Protein AF-A0A7C3U7T2-F1 (afdb_monomer_lite)

pLDDT: mean 70.21, std 15.95, range [33.72, 94.75]

Foldseek 3Di:
DPPPPVVVVVVVVVVVVVVVVVVPPDDDDDDDDDDDDDDDDDDDDDDDDDDDDDDDDDDDDDDDDDDDDDDDDDDDDDDDDDDDDDDDDDDDDDDDDDDDDDDDDDDDDDPPPDDPDDDDDDDDPWDLLFAPDDDVLQLKWWDQDPVRATEIEHPPDPCSVVDDADVVVVIGTGNDPVSCVVNVYDYDPD

Sequence (190 aa):
MPRRYAIQSLATVVLTCLLLISTGCGAVAPATLPARPSAAPVAADTPIQPLLPTPYPTYTPYPTYTPLPTYTALPTYTPLPTYTHLPASTPPSPTLTRLPATPTQAASMPTVLTSPTKTTSAAVTGCPEGCLSPTPGCLIKGNISSSGEKIYHVPGQRYYQSTEIDPARGERWFCTEDEAVANGWRKSKQ

Radius of gyration: 40.37 Å; chains: 1; bounding box: 140×39×53 Å

Structure (mmCIF, N/CA/C/O backbone):
data_AF-A0A7C3U7T2-F1
#
_entry.id   AF-A0A7C3U7T2-F1
#
loop_
_atom_site.group_PDB
_atom_site.id
_atom_site.type_symbol
_atom_site.label_atom_id
_atom_site.label_alt_id
_atom_site.label_comp_id
_atom_site.label_asym_id
_atom_site.label_entity_id
_atom_site.label_seq_id
_atom_site.pdbx_PDB_ins_code
_atom_site.Cartn_x
_atom_site.Cartn_y
_atom_site.Cartn_z
_atom_site.occupancy
_atom_site.B_iso_or_equiv
_atom_site.auth_seq_id
_atom_site.auth_comp_id
_atom_site.auth_asym_id
_atom_site.auth_atom_id
_atom_site.pdbx_PDB_model_num
ATOM 1 N N . MET A 1 1 ? -0.558 -16.621 -20.888 1.00 52.72 1 MET A N 1
ATOM 2 C CA . MET A 1 1 ? 0.800 -16.894 -21.408 1.00 52.72 1 MET A CA 1
ATOM 3 C C . MET A 1 1 ? 1.642 -15.617 -21.329 1.00 52.72 1 MET A C 1
ATOM 5 O O . MET A 1 1 ? 1.391 -14.727 -22.126 1.00 52.72 1 MET A O 1
ATOM 9 N N . PRO A 1 2 ? 2.603 -15.492 -20.394 1.00 50.69 2 PRO A N 1
ATOM 10 C CA . PRO A 1 2 ? 3.692 -14.524 -20.558 1.00 50.69 2 PRO A CA 1
ATOM 11 C C . PRO A 1 2 ? 5.023 -15.121 -20.067 1.00 50.69 2 PRO A C 1
ATOM 13 O O . PRO A 1 2 ? 5.468 -14.873 -18.955 1.00 50.69 2 PRO A O 1
ATOM 16 N N . ARG A 1 3 ? 5.657 -15.972 -20.879 1.00 51.62 3 ARG A N 1
ATOM 17 C CA . ARG A 1 3 ? 7.003 -16.514 -20.587 1.00 51.62 3 ARG A CA 1
ATOM 18 C C . ARG A 1 3 ? 8.074 -16.057 -21.577 1.00 51.62 3 ARG A C 1
ATOM 20 O O . ARG A 1 3 ? 9.204 -16.511 -21.491 1.00 51.62 3 ARG A O 1
ATOM 27 N N . ARG A 1 4 ? 7.740 -15.162 -22.516 1.00 53.81 4 ARG A N 1
ATOM 28 C CA . ARG A 1 4 ? 8.653 -14.794 -23.614 1.00 53.81 4 ARG A CA 1
ATOM 29 C C . ARG A 1 4 ? 9.380 -13.454 -23.435 1.00 53.81 4 ARG A C 1
ATOM 31 O O . ARG A 1 4 ? 10.413 -13.274 -24.056 1.00 53.81 4 ARG A O 1
ATOM 38 N N . TYR A 1 5 ? 8.930 -12.570 -22.539 1.00 52.56 5 TYR A N 1
ATOM 39 C CA . TYR A 1 5 ? 9.574 -11.258 -22.334 1.00 52.56 5 TYR A CA 1
ATOM 40 C C . TYR A 1 5 ? 10.728 -11.260 -21.314 1.00 52.56 5 TYR A C 1
ATOM 42 O O . TYR A 1 5 ? 11.691 -10.520 -21.484 1.00 52.56 5 TYR A O 1
ATOM 50 N N . ALA A 1 6 ? 10.693 -12.126 -20.295 1.00 52.34 6 ALA A N 1
ATOM 51 C CA . ALA A 1 6 ? 11.750 -12.185 -19.276 1.00 52.34 6 ALA A CA 1
ATOM 52 C C . ALA A 1 6 ? 13.065 -12.805 -19.794 1.00 52.34 6 ALA A C 1
ATOM 54 O O . ALA A 1 6 ? 14.147 -12.454 -19.332 1.00 52.34 6 ALA A O 1
ATOM 55 N N . ILE A 1 7 ? 12.984 -13.695 -20.789 1.00 53.34 7 ILE A N 1
ATOM 56 C CA . ILE A 1 7 ? 14.157 -14.364 -21.375 1.00 53.34 7 ILE A CA 1
ATOM 57 C C . ILE A 1 7 ? 14.866 -13.437 -22.378 1.00 53.34 7 ILE A C 1
ATOM 59 O O . ILE A 1 7 ? 16.090 -13.451 -22.477 1.00 53.34 7 ILE A O 1
ATOM 63 N N . GLN A 1 8 ? 14.110 -12.569 -23.064 1.00 51.22 8 GLN A N 1
ATOM 64 C CA . GLN A 1 8 ? 14.668 -11.609 -24.018 1.00 51.22 8 GLN A CA 1
ATOM 65 C C . GLN A 1 8 ? 15.515 -10.530 -23.324 1.00 51.22 8 GLN A C 1
ATOM 67 O O . GLN A 1 8 ? 16.468 -10.056 -23.924 1.00 51.22 8 GLN A O 1
ATOM 72 N N . SER A 1 9 ? 15.203 -10.176 -22.068 1.00 57.00 9 SER A N 1
ATOM 73 C CA . SER A 1 9 ? 15.919 -9.134 -21.313 1.00 57.00 9 SER A CA 1
ATOM 74 C C . SER A 1 9 ? 17.219 -9.627 -20.670 1.00 57.00 9 SER A C 1
ATOM 76 O O . SER A 1 9 ? 18.162 -8.856 -20.529 1.00 57.00 9 SER A O 1
ATOM 78 N N . LEU A 1 10 ? 17.300 -10.907 -20.292 1.00 57.53 10 LEU A N 1
ATOM 79 C CA . LEU A 1 10 ? 18.536 -11.500 -19.766 1.00 57.53 10 LEU A CA 1
ATOM 80 C C . LEU A 1 10 ? 19.564 -11.731 -20.881 1.00 57.53 10 LEU A C 1
ATOM 82 O O . LEU A 1 10 ? 20.749 -11.484 -20.677 1.00 57.53 10 LEU A O 1
ATOM 86 N N . ALA A 1 11 ? 19.117 -12.129 -22.078 1.00 58.62 11 ALA A N 1
ATOM 87 C CA . ALA A 1 11 ? 20.003 -12.333 -23.223 1.00 58.62 11 ALA A CA 1
ATOM 88 C C . ALA A 1 11 ? 20.665 -11.026 -23.699 1.00 58.62 11 ALA A C 1
ATOM 90 O O . ALA A 1 11 ? 21.859 -11.024 -23.987 1.00 58.62 11 ALA A O 1
ATOM 91 N N . THR A 1 12 ? 19.938 -9.902 -23.729 1.00 61.25 12 THR A N 1
ATOM 92 C CA . THR A 1 12 ? 20.520 -8.593 -24.076 1.00 61.25 12 THR A CA 1
ATOM 93 C C . THR A 1 12 ? 21.456 -8.061 -23.003 1.00 61.25 12 THR A C 1
ATOM 95 O O . THR A 1 12 ? 22.485 -7.506 -23.365 1.00 61.25 12 THR A O 1
ATOM 98 N N . VAL A 1 13 ? 21.159 -8.255 -21.712 1.00 65.06 13 VAL A N 1
ATOM 99 C CA . VAL A 1 13 ? 22.037 -7.807 -20.613 1.00 65.06 13 VAL A CA 1
ATOM 100 C C . VAL A 1 13 ? 23.341 -8.609 -20.569 1.00 65.06 13 VAL A C 1
ATOM 102 O O . VAL A 1 13 ? 24.405 -8.038 -20.353 1.00 65.06 13 VAL A O 1
ATOM 105 N N . VAL A 1 14 ? 23.296 -9.918 -20.830 1.00 68.06 14 VAL A N 1
ATOM 106 C CA . VAL A 1 14 ? 24.511 -10.746 -20.902 1.00 68.06 14 VAL A CA 1
ATOM 107 C C . VAL A 1 14 ? 25.346 -10.396 -22.139 1.00 68.06 14 VAL A C 1
ATOM 109 O O . VAL A 1 14 ? 26.569 -10.317 -22.039 1.00 68.06 14 VAL A O 1
ATOM 112 N N . LEU A 1 15 ? 24.712 -10.113 -23.284 1.00 64.69 15 LEU A N 1
ATOM 113 C CA . LEU A 1 15 ? 25.419 -9.751 -24.517 1.00 64.69 15 LEU A CA 1
ATOM 114 C C . LEU A 1 15 ? 26.044 -8.345 -24.453 1.00 64.69 15 LEU A C 1
ATOM 116 O O . LEU A 1 15 ? 27.162 -8.157 -24.927 1.00 64.69 15 LEU A O 1
ATOM 120 N N . THR A 1 16 ? 25.379 -7.368 -23.824 1.00 64.38 16 THR A N 1
ATOM 121 C CA . THR A 1 16 ? 25.972 -6.039 -23.585 1.00 64.38 16 THR A CA 1
ATOM 122 C C . THR A 1 16 ? 27.066 -6.083 -22.523 1.00 64.38 16 THR A C 1
ATOM 124 O O . THR A 1 16 ? 28.069 -5.389 -22.669 1.00 64.38 16 THR A O 1
ATOM 127 N N . CYS A 1 17 ? 26.934 -6.934 -21.501 1.00 58.34 17 CYS A N 1
ATOM 128 C CA . CYS A 1 17 ? 27.983 -7.129 -20.505 1.00 58.34 17 CYS A CA 1
ATOM 129 C C . CYS A 1 17 ? 29.236 -7.765 -21.130 1.00 58.34 17 CYS A C 1
ATOM 131 O O . CYS A 1 17 ? 30.325 -7.249 -20.914 1.00 58.34 17 CYS A O 1
ATOM 133 N N . LEU A 1 18 ? 29.090 -8.790 -21.984 1.00 61.62 18 LEU A N 1
ATOM 134 C CA . LEU A 1 18 ? 30.201 -9.429 -22.710 1.00 61.62 18 LEU A CA 1
ATOM 135 C C . LEU A 1 18 ? 30.911 -8.486 -23.696 1.00 61.62 18 LEU A C 1
ATOM 137 O O . LEU A 1 18 ? 32.136 -8.519 -23.783 1.00 61.62 18 LEU A O 1
ATOM 141 N N . LEU A 1 19 ? 30.177 -7.607 -24.388 1.00 61.47 19 LEU A N 1
ATOM 142 C CA . LEU A 1 19 ? 30.772 -6.613 -25.293 1.00 61.47 19 LEU A CA 1
ATOM 143 C C . LEU A 1 19 ? 31.570 -5.522 -24.556 1.00 61.47 19 LEU A C 1
ATOM 145 O O . LEU A 1 19 ? 32.499 -4.965 -25.132 1.00 61.47 19 LEU A O 1
ATOM 149 N N . LEU A 1 20 ? 31.264 -5.240 -23.284 1.00 59.06 20 LEU A N 1
ATOM 150 C CA . LEU A 1 20 ? 32.007 -4.268 -22.469 1.00 59.06 20 LEU A CA 1
ATOM 151 C C . LEU A 1 20 ? 33.326 -4.828 -21.908 1.00 59.06 20 LEU A C 1
ATOM 153 O O . LEU A 1 20 ? 34.249 -4.057 -21.655 1.00 59.06 20 LEU A O 1
ATOM 157 N N . ILE A 1 21 ? 33.456 -6.152 -21.757 1.00 58.78 21 ILE A N 1
ATOM 158 C CA . ILE A 1 21 ? 34.689 -6.791 -21.248 1.00 58.78 21 ILE A CA 1
ATOM 159 C C . ILE A 1 21 ? 35.775 -6.882 -22.334 1.00 58.78 21 ILE A C 1
ATOM 161 O O . ILE A 1 21 ? 36.960 -6.967 -22.018 1.00 58.78 21 ILE A O 1
ATOM 165 N N . SER A 1 22 ? 35.402 -6.846 -23.618 1.00 58.06 22 SER A N 1
ATOM 166 C CA . SER A 1 22 ? 36.348 -6.999 -24.735 1.00 58.06 22 SER A CA 1
ATOM 167 C C . SER A 1 22 ? 37.087 -5.714 -25.130 1.00 58.06 22 SER A C 1
ATOM 169 O O . SER A 1 22 ? 38.122 -5.795 -25.785 1.00 58.06 22 SER A O 1
ATOM 171 N N . THR A 1 23 ? 36.622 -4.532 -24.716 1.00 63.53 23 THR A N 1
ATOM 172 C CA . THR A 1 23 ? 37.203 -3.238 -25.141 1.00 63.53 23 THR A CA 1
ATOM 173 C C . THR A 1 23 ? 38.302 -2.715 -24.200 1.00 63.53 23 THR A C 1
ATOM 175 O O . THR A 1 23 ? 38.817 -1.618 -24.391 1.00 63.53 23 THR A O 1
ATOM 178 N N . GLY A 1 24 ? 38.679 -3.486 -23.173 1.00 57.78 24 GLY A N 1
ATOM 179 C CA . GLY A 1 24 ? 39.574 -3.048 -22.093 1.00 57.78 24 GLY A CA 1
ATOM 180 C C . GLY A 1 24 ? 41.019 -3.556 -22.146 1.00 57.78 24 GLY A C 1
ATOM 181 O O . GLY A 1 24 ? 41.727 -3.419 -21.153 1.00 57.78 24 GLY A O 1
ATOM 182 N N . CYS A 1 25 ? 41.484 -4.154 -23.248 1.00 57.25 25 CYS A N 1
ATOM 183 C CA . CYS A 1 25 ? 42.888 -4.561 -23.376 1.00 57.25 25 CYS A CA 1
ATOM 184 C C . CYS A 1 25 ? 43.702 -3.420 -24.008 1.00 57.25 25 CYS A C 1
ATOM 186 O O . CYS A 1 25 ? 43.965 -3.398 -25.209 1.00 57.25 25 CYS A O 1
ATOM 188 N N . GLY A 1 26 ? 44.040 -2.420 -23.191 1.00 54.88 26 GLY A N 1
ATOM 189 C CA . GLY A 1 26 ? 44.987 -1.375 -23.562 1.00 54.88 26 GLY A CA 1
ATOM 190 C C . GLY A 1 26 ? 46.363 -1.987 -23.809 1.00 54.88 26 GLY A C 1
ATOM 191 O O . GLY A 1 26 ? 46.944 -2.606 -22.919 1.00 54.88 26 GLY A O 1
ATOM 192 N N . ALA A 1 27 ? 46.859 -1.830 -25.035 1.00 57.09 27 ALA A N 1
ATOM 193 C CA . ALA A 1 27 ? 48.184 -2.249 -25.455 1.00 57.09 27 ALA A CA 1
ATOM 194 C C . ALA A 1 27 ? 49.260 -1.658 -24.530 1.00 57.09 27 ALA A C 1
ATOM 196 O O . ALA A 1 27 ? 49.412 -0.441 -24.418 1.00 57.09 27 ALA A O 1
ATOM 197 N N . VAL A 1 28 ? 50.016 -2.535 -23.873 1.00 60.31 28 VAL A N 1
ATOM 198 C CA . VAL A 1 28 ? 51.222 -2.164 -23.135 1.00 60.31 28 VAL A CA 1
ATOM 199 C C . VAL A 1 28 ? 52.305 -1.758 -24.138 1.00 60.31 28 VAL A C 1
ATOM 201 O O . VAL A 1 28 ? 52.731 -2.551 -24.975 1.00 60.31 28 VAL A O 1
ATOM 204 N N . ALA A 1 29 ? 52.714 -0.491 -24.091 1.00 57.84 29 ALA A N 1
ATOM 205 C CA . ALA A 1 29 ? 53.823 0.029 -24.884 1.00 57.84 29 ALA A CA 1
ATOM 206 C C . ALA A 1 29 ? 55.147 -0.664 -24.490 1.00 57.84 29 ALA A C 1
ATOM 208 O O . ALA A 1 29 ? 55.338 -0.979 -23.311 1.00 57.84 29 ALA A O 1
ATOM 209 N N . PRO A 1 30 ? 56.086 -0.889 -25.427 1.00 59.75 30 PRO A N 1
ATOM 210 C CA . PRO A 1 30 ? 57.394 -1.430 -25.089 1.00 59.75 30 PRO A CA 1
ATOM 211 C C . PRO A 1 30 ? 58.202 -0.391 -24.303 1.00 59.75 30 PRO A C 1
ATOM 213 O O . PRO A 1 30 ? 58.392 0.744 -24.740 1.00 59.75 30 PRO A O 1
ATOM 216 N N . ALA A 1 31 ? 58.673 -0.791 -23.125 1.00 52.56 31 ALA A N 1
ATOM 217 C CA . ALA A 1 31 ? 59.527 0.017 -22.273 1.00 52.56 31 ALA A CA 1
ATOM 218 C C . ALA A 1 31 ? 60.897 0.247 -22.936 1.00 52.56 31 ALA A C 1
ATOM 220 O O . ALA A 1 31 ? 61.682 -0.682 -23.127 1.00 52.56 31 ALA A O 1
ATOM 221 N N . THR A 1 32 ? 61.190 1.504 -23.263 1.00 54.53 32 THR A N 1
ATOM 222 C CA . THR A 1 32 ? 62.531 1.980 -23.614 1.00 54.53 32 THR A CA 1
ATOM 223 C C . THR A 1 32 ? 63.441 1.873 -22.387 1.00 54.53 32 THR A C 1
ATOM 225 O O . THR A 1 32 ? 63.181 2.493 -21.357 1.00 54.53 32 THR A O 1
ATOM 228 N N . LEU A 1 33 ? 64.513 1.086 -22.497 1.00 56.56 33 LEU A N 1
ATOM 229 C CA . LEU A 1 33 ? 65.567 0.956 -21.485 1.00 56.56 33 LEU A CA 1
ATOM 230 C C . LEU A 1 33 ? 66.304 2.296 -21.282 1.00 56.56 33 LEU A C 1
ATOM 232 O O . LEU A 1 33 ? 66.817 2.843 -22.262 1.00 56.56 33 LEU A O 1
ATOM 236 N N . PRO A 1 34 ? 66.434 2.820 -20.048 1.00 59.47 34 PRO A N 1
ATOM 237 C CA . PRO A 1 34 ? 67.347 3.920 -19.774 1.00 59.47 34 PRO A CA 1
ATOM 238 C C . PRO A 1 34 ? 68.804 3.436 -19.756 1.00 59.47 34 PRO A C 1
ATOM 240 O O . PRO A 1 34 ? 69.132 2.353 -19.268 1.00 59.47 34 PRO A O 1
ATOM 243 N N . ALA A 1 35 ? 69.677 4.273 -20.316 1.00 56.41 35 ALA A N 1
ATOM 244 C CA . ALA A 1 35 ? 71.110 4.059 -20.431 1.00 56.41 35 ALA A CA 1
ATOM 245 C C . ALA A 1 35 ? 71.800 3.855 -19.069 1.00 56.41 35 ALA A C 1
ATOM 247 O O . ALA A 1 35 ? 71.473 4.488 -18.068 1.00 56.41 35 ALA A O 1
ATOM 248 N N . ARG A 1 36 ? 72.802 2.973 -19.085 1.00 57.12 36 ARG A N 1
ATOM 249 C CA . ARG A 1 36 ? 73.676 2.568 -17.977 1.00 57.12 36 ARG A CA 1
ATOM 250 C C . ARG A 1 36 ? 74.512 3.750 -17.451 1.00 57.12 36 ARG A C 1
ATOM 252 O O . ARG A 1 36 ? 75.376 4.217 -18.194 1.00 57.12 36 ARG A O 1
ATOM 259 N N . PRO A 1 37 ? 74.360 4.192 -16.188 1.00 55.66 37 PRO A N 1
ATOM 260 C CA . PRO A 1 37 ? 75.360 5.045 -15.568 1.00 55.66 37 PRO A CA 1
ATOM 261 C C . PRO A 1 37 ? 76.570 4.212 -15.125 1.00 55.66 37 PRO A C 1
ATOM 263 O O . PRO A 1 37 ? 76.457 3.116 -14.571 1.00 55.66 37 PRO A O 1
ATOM 266 N N . SER A 1 38 ? 77.740 4.752 -15.447 1.00 56.72 38 SER A N 1
ATOM 267 C CA . SER A 1 38 ? 79.062 4.223 -15.141 1.00 56.72 38 SER A CA 1
ATOM 268 C C . SER A 1 38 ? 79.411 4.415 -13.662 1.00 56.72 38 SER A C 1
ATOM 270 O O . SER A 1 38 ? 79.237 5.506 -13.134 1.00 56.72 38 SER A O 1
ATOM 272 N N . ALA A 1 39 ? 79.931 3.340 -13.063 1.00 57.69 39 ALA A N 1
ATOM 273 C CA . ALA A 1 39 ? 80.864 3.259 -11.934 1.00 57.69 39 ALA A CA 1
ATOM 274 C C . ALA A 1 39 ? 80.718 4.245 -10.753 1.00 57.69 39 ALA A C 1
ATOM 276 O O . ALA A 1 39 ? 81.065 5.418 -10.852 1.00 57.69 39 ALA A O 1
ATOM 277 N N . ALA A 1 40 ? 80.408 3.699 -9.572 1.00 53.53 40 ALA A N 1
ATOM 278 C CA . ALA A 1 40 ? 80.818 4.273 -8.290 1.00 53.53 40 ALA A CA 1
ATOM 279 C C . ALA A 1 40 ? 81.196 3.151 -7.293 1.00 53.53 40 ALA A C 1
ATOM 281 O O . ALA A 1 40 ? 80.708 2.027 -7.444 1.00 53.53 40 ALA A O 1
ATOM 282 N N . PRO A 1 41 ? 82.124 3.413 -6.352 1.00 57.75 41 PRO A N 1
ATOM 283 C CA . PRO A 1 41 ? 83.010 2.398 -5.791 1.00 57.75 41 PRO A CA 1
ATOM 284 C C . PRO A 1 41 ? 82.477 1.654 -4.560 1.00 57.75 41 PRO A C 1
ATOM 286 O O . PRO A 1 41 ? 81.534 2.049 -3.881 1.00 57.75 41 PRO A O 1
ATOM 289 N N . VAL A 1 42 ? 83.176 0.549 -4.328 1.00 56.06 42 VAL A N 1
ATOM 290 C CA . VAL A 1 42 ? 83.088 -0.459 -3.274 1.00 56.06 42 VAL A CA 1
ATOM 291 C C . VAL A 1 42 ? 83.087 0.060 -1.829 1.00 56.06 42 VAL A C 1
ATOM 293 O O . VAL A 1 42 ? 83.909 0.885 -1.449 1.00 56.06 42 VAL A O 1
ATOM 296 N N . ALA A 1 43 ? 82.217 -0.594 -1.052 1.00 52.53 43 ALA A N 1
ATOM 297 C CA . ALA A 1 43 ? 82.389 -1.104 0.311 1.00 52.53 43 ALA A CA 1
ATOM 298 C C . ALA A 1 43 ? 82.837 -0.150 1.433 1.00 52.53 43 ALA A C 1
ATOM 300 O O . ALA A 1 43 ? 84.001 0.223 1.534 1.00 52.53 43 ALA A O 1
ATOM 301 N N . ALA A 1 44 ? 81.938 0.037 2.402 1.00 47.50 44 ALA A N 1
ATOM 302 C CA . ALA A 1 44 ? 82.307 0.078 3.813 1.00 47.50 44 ALA A CA 1
ATOM 303 C C . ALA A 1 44 ? 81.155 -0.468 4.677 1.00 47.50 44 ALA A C 1
ATOM 305 O O . ALA A 1 44 ? 80.049 0.068 4.674 1.00 47.50 44 ALA A O 1
ATOM 306 N N . ASP A 1 45 ? 81.443 -1.591 5.335 1.00 57.97 45 ASP A N 1
ATOM 307 C CA . ASP A 1 45 ? 81.034 -1.980 6.689 1.00 57.97 45 ASP A CA 1
ATOM 308 C C . ASP A 1 45 ? 79.729 -1.365 7.232 1.00 57.97 45 ASP A C 1
ATOM 310 O O . ASP A 1 45 ? 79.706 -0.262 7.777 1.00 57.97 45 ASP A O 1
ATOM 314 N N . THR A 1 46 ? 78.618 -2.097 7.108 1.00 57.75 46 THR A N 1
ATOM 315 C CA . THR A 1 46 ? 77.394 -1.790 7.864 1.00 57.75 46 THR A CA 1
ATOM 316 C C . THR A 1 46 ? 77.254 -2.804 9.001 1.00 57.75 46 THR A C 1
ATOM 318 O O . THR A 1 46 ? 77.251 -4.007 8.728 1.00 57.75 46 THR A O 1
ATOM 321 N N . PRO A 1 47 ? 77.142 -2.366 10.267 1.00 60.38 47 PRO A N 1
ATOM 322 C CA . PRO A 1 47 ? 77.087 -3.272 11.407 1.00 60.38 47 PRO A CA 1
ATOM 323 C C . PRO A 1 47 ? 75.803 -4.111 11.394 1.00 60.38 47 PRO A C 1
ATOM 325 O O . PRO A 1 47 ? 74.704 -3.596 11.176 1.00 60.38 47 PRO A O 1
ATOM 328 N N . ILE A 1 48 ? 75.957 -5.412 11.659 1.00 66.38 48 ILE A N 1
ATOM 329 C CA . ILE A 1 48 ? 74.865 -6.374 11.856 1.00 66.38 48 ILE A CA 1
ATOM 330 C C . ILE A 1 48 ? 73.955 -5.855 12.980 1.00 66.38 48 ILE A C 1
ATOM 332 O O . ILE A 1 48 ? 74.372 -5.775 14.136 1.00 66.38 48 ILE A O 1
ATOM 336 N N . GLN A 1 49 ? 72.713 -5.492 12.652 1.00 63.44 49 GLN A N 1
ATOM 337 C CA . GLN A 1 49 ? 71.721 -5.098 13.654 1.00 63.44 49 GLN A CA 1
ATOM 338 C C . GLN A 1 49 ? 71.124 -6.339 14.344 1.00 63.44 49 GLN A C 1
ATOM 340 O O . GLN A 1 49 ? 70.890 -7.351 13.678 1.00 63.44 49 GLN A O 1
ATOM 345 N N . PRO A 1 50 ? 70.851 -6.289 15.661 1.00 64.88 50 PRO A N 1
ATOM 346 C CA . PRO A 1 50 ? 70.226 -7.396 16.372 1.00 64.88 50 PRO A CA 1
ATOM 347 C C . PRO A 1 50 ? 68.763 -7.564 15.937 1.00 64.88 50 PRO A C 1
ATOM 349 O O . PRO A 1 50 ? 67.989 -6.608 15.913 1.00 64.88 50 PRO A O 1
ATOM 352 N N . LEU A 1 51 ? 68.392 -8.798 15.594 1.00 64.06 51 LEU A N 1
ATOM 353 C CA . LEU A 1 51 ? 67.039 -9.177 15.185 1.00 64.06 51 LEU A CA 1
ATOM 354 C C . LEU A 1 51 ? 66.063 -8.945 16.352 1.00 64.06 51 LEU A C 1
AT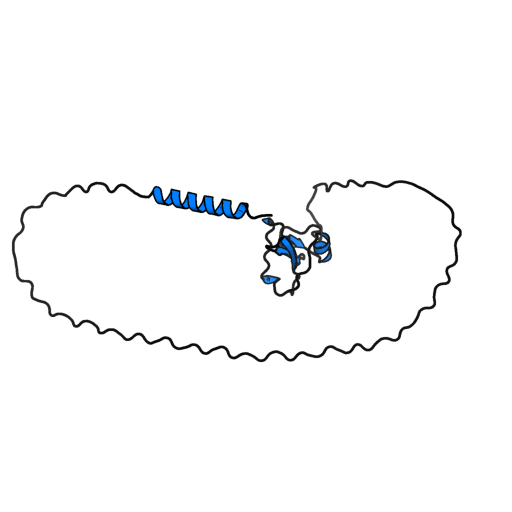OM 356 O O . LEU A 1 51 ? 66.187 -9.581 17.400 1.00 64.06 51 LEU A O 1
ATOM 360 N N . LEU A 1 52 ? 65.100 -8.033 16.186 1.00 69.88 52 LEU A N 1
ATOM 361 C CA . LEU A 1 52 ? 64.032 -7.820 17.167 1.00 69.88 52 LEU A CA 1
ATOM 362 C C . LEU A 1 52 ? 63.140 -9.076 17.273 1.00 69.88 52 LEU A C 1
ATOM 364 O O . LEU A 1 52 ? 62.840 -9.692 16.247 1.00 69.88 52 LEU A O 1
ATOM 368 N N . PRO A 1 53 ? 62.677 -9.452 18.482 1.00 70.38 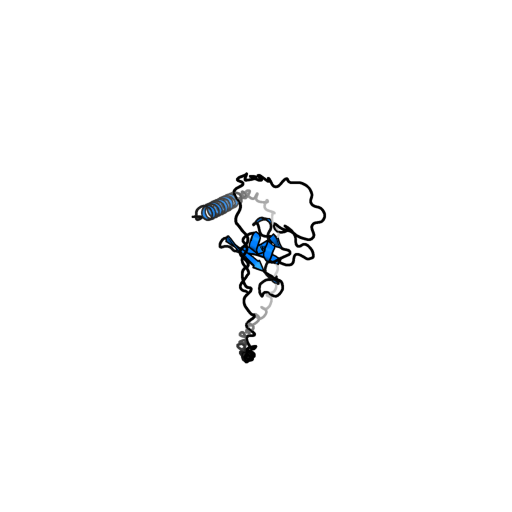53 PRO A N 1
ATOM 369 C CA . PRO A 1 53 ? 61.802 -10.605 18.661 1.00 70.38 53 PRO A CA 1
ATOM 370 C C . PRO A 1 53 ? 60.449 -10.371 17.978 1.00 70.38 53 PRO A C 1
ATOM 372 O O . PRO A 1 53 ? 59.813 -9.330 18.148 1.00 70.38 53 PRO A O 1
ATOM 375 N N . THR A 1 54 ? 60.000 -11.358 17.203 1.00 66.44 54 THR A N 1
ATOM 376 C CA . THR A 1 54 ? 58.696 -11.337 16.532 1.00 66.44 54 THR A CA 1
ATOM 377 C C . THR A 1 54 ? 57.564 -11.351 17.566 1.00 66.44 54 THR A C 1
ATOM 379 O O . THR A 1 54 ? 57.614 -12.177 18.483 1.00 66.44 54 THR A O 1
ATOM 382 N N . PRO A 1 55 ? 56.530 -10.499 17.442 1.00 73.56 55 PRO A N 1
ATOM 383 C CA . PRO A 1 55 ? 55.391 -10.537 18.352 1.00 73.56 55 PRO A CA 1
ATOM 384 C C . PRO A 1 55 ? 54.644 -11.873 18.216 1.00 73.56 55 PRO A C 1
ATOM 386 O O . PRO A 1 55 ? 54.337 -12.317 17.109 1.00 73.56 55 PRO A O 1
ATOM 389 N N . TYR A 1 56 ? 54.364 -12.522 19.348 1.00 70.06 56 TYR A N 1
ATOM 390 C CA . TYR A 1 56 ? 53.590 -13.766 19.403 1.00 70.06 56 TYR A CA 1
ATOM 391 C C . TYR A 1 56 ? 52.140 -13.538 18.938 1.00 70.06 56 TYR A C 1
ATOM 393 O O . TYR A 1 56 ? 51.593 -12.451 19.155 1.00 70.06 56 TYR A O 1
ATOM 401 N N . PRO A 1 57 ? 51.481 -14.544 18.330 1.00 73.81 57 PRO A N 1
ATOM 402 C CA . PRO A 1 57 ? 50.103 -14.400 17.881 1.00 73.81 57 PRO A CA 1
ATOM 403 C C . PRO A 1 57 ? 49.178 -14.145 19.077 1.00 73.81 57 PRO A C 1
ATOM 405 O O . PRO A 1 57 ? 49.110 -14.930 20.022 1.00 73.81 57 PRO A O 1
ATOM 408 N N . THR A 1 58 ? 48.461 -13.023 19.034 1.00 76.38 58 THR A N 1
ATOM 409 C CA . THR A 1 58 ? 47.418 -12.701 20.011 1.00 76.38 58 THR A CA 1
ATOM 410 C C . THR A 1 58 ? 46.212 -13.601 19.763 1.00 76.38 58 THR A C 1
ATOM 412 O O . THR A 1 58 ? 45.621 -13.570 18.683 1.00 76.38 58 THR A O 1
ATOM 415 N N . TYR A 1 59 ? 45.850 -14.410 20.762 1.00 74.69 59 TYR A N 1
ATOM 416 C CA . TYR A 1 59 ? 44.660 -15.255 20.706 1.00 74.69 59 TYR A CA 1
ATOM 417 C C . TYR A 1 59 ? 43.411 -14.394 20.524 1.00 74.69 59 TYR A C 1
ATOM 419 O O . TYR A 1 59 ? 43.099 -13.536 21.348 1.00 74.69 59 TYR A O 1
ATOM 427 N N . THR A 1 60 ? 42.692 -14.636 19.433 1.00 77.81 60 THR A N 1
ATOM 428 C CA . THR A 1 60 ? 41.404 -14.001 19.167 1.00 77.81 60 THR A CA 1
ATOM 429 C C . THR A 1 60 ? 40.340 -14.703 20.016 1.00 77.81 60 THR A C 1
ATOM 431 O O . THR A 1 60 ? 40.222 -15.928 19.928 1.00 77.81 60 THR A O 1
ATOM 434 N N . PRO A 1 61 ? 39.582 -13.988 20.866 1.00 79.62 61 PRO A N 1
ATOM 435 C CA . PRO A 1 61 ? 38.531 -14.614 21.657 1.00 79.62 61 PRO A CA 1
ATOM 436 C C . PRO A 1 61 ? 37.408 -15.127 20.747 1.00 79.62 61 PRO A C 1
ATOM 438 O O . PRO A 1 61 ? 37.017 -14.467 19.783 1.00 79.62 61 PRO A O 1
ATOM 441 N N . TYR A 1 62 ? 36.893 -16.315 21.064 1.00 76.19 62 TYR A N 1
ATOM 442 C CA . TYR A 1 62 ? 35.772 -16.925 20.350 1.00 76.19 62 TYR A CA 1
ATOM 443 C C . TYR A 1 62 ? 34.478 -16.115 20.536 1.00 76.19 62 TYR A C 1
ATOM 445 O O . TYR A 1 62 ? 34.303 -15.470 21.572 1.00 76.19 62 TYR A O 1
ATOM 453 N N . PRO A 1 63 ? 33.553 -16.153 19.559 1.00 76.75 63 PRO A N 1
ATOM 454 C CA . PRO A 1 63 ? 32.299 -15.419 19.651 1.00 76.75 63 PRO A CA 1
ATOM 455 C C . PRO A 1 63 ? 31.438 -15.936 20.810 1.00 76.75 63 PRO A C 1
ATOM 457 O O . PRO A 1 63 ? 31.190 -17.135 20.943 1.00 76.75 63 PRO A O 1
ATOM 460 N N . THR A 1 64 ? 30.948 -15.009 21.632 1.00 80.25 64 THR A N 1
ATOM 461 C CA . THR A 1 64 ? 29.981 -15.294 22.696 1.00 80.25 64 THR A CA 1
ATOM 462 C C . THR A 1 64 ? 28.611 -15.574 22.085 1.00 80.25 64 THR A C 1
ATOM 464 O O . THR A 1 64 ? 28.072 -14.745 21.350 1.00 80.25 64 THR A O 1
ATOM 467 N N . TYR A 1 65 ? 28.031 -16.734 22.402 1.00 77.31 65 TYR A N 1
ATOM 468 C CA . TYR A 1 65 ? 26.696 -17.107 21.938 1.00 77.31 65 TYR A CA 1
ATOM 469 C C . TYR A 1 65 ? 25.639 -16.126 22.447 1.00 77.31 65 TYR A C 1
ATOM 471 O O . TYR A 1 65 ? 25.522 -15.872 23.646 1.00 77.31 65 TYR A O 1
ATOM 479 N N . THR A 1 66 ? 24.844 -15.592 21.523 1.00 81.31 66 THR A N 1
ATOM 480 C CA . THR A 1 66 ? 23.676 -14.775 21.851 1.00 81.31 66 THR A CA 1
ATOM 481 C C . THR A 1 66 ? 22.541 -15.689 22.327 1.00 81.31 66 THR A C 1
ATOM 483 O O . THR A 1 66 ? 22.235 -16.665 21.635 1.00 81.31 66 THR A O 1
ATOM 486 N N . PRO A 1 67 ? 21.912 -15.425 23.488 1.00 79.31 67 PRO A N 1
ATOM 487 C CA . PRO A 1 67 ? 20.808 -16.249 23.972 1.00 79.31 67 PRO A CA 1
ATOM 488 C C . PRO A 1 67 ? 19.595 -16.147 23.038 1.00 79.31 67 PRO A C 1
ATOM 490 O O . PRO A 1 67 ? 19.310 -15.083 22.483 1.00 79.31 67 PRO A O 1
ATOM 493 N N . LEU A 1 68 ? 18.876 -17.262 22.869 1.00 76.31 68 LEU A N 1
ATOM 494 C CA . LEU A 1 68 ? 17.651 -17.300 22.070 1.00 76.31 68 LEU A CA 1
ATOM 495 C C . LEU A 1 68 ? 16.551 -16.423 22.696 1.00 76.31 68 LEU A C 1
ATOM 497 O O . LEU A 1 68 ? 16.477 -16.313 23.922 1.00 76.31 68 LEU A O 1
ATOM 501 N N . PRO A 1 69 ? 15.665 -15.832 21.873 1.00 73.44 69 PRO A N 1
ATOM 502 C CA . PRO A 1 69 ? 14.571 -15.010 22.368 1.00 73.44 69 PRO A CA 1
ATOM 503 C C . PRO A 1 69 ? 13.570 -15.846 23.175 1.00 73.44 69 PRO A C 1
ATOM 505 O O . PRO A 1 69 ? 13.055 -16.862 22.704 1.00 73.44 69 PRO A O 1
ATOM 508 N N . THR A 1 70 ? 13.261 -15.385 24.385 1.00 78.94 70 THR A N 1
ATOM 509 C CA . THR A 1 70 ? 12.182 -15.936 25.211 1.00 78.94 70 THR A CA 1
ATOM 510 C C . THR A 1 70 ? 10.838 -15.536 24.609 1.00 78.94 70 THR A C 1
ATOM 512 O O . THR A 1 70 ? 10.530 -14.349 24.500 1.00 78.94 70 THR A O 1
ATOM 515 N N . TYR A 1 71 ? 10.028 -16.520 24.216 1.00 76.06 71 TYR A N 1
ATOM 516 C CA . TYR A 1 71 ? 8.699 -16.270 23.661 1.00 76.06 71 TYR A CA 1
ATOM 517 C C . TYR A 1 71 ? 7.785 -15.610 24.696 1.00 76.06 71 TYR A C 1
ATOM 519 O O . TYR A 1 71 ? 7.557 -16.140 25.783 1.00 76.06 71 TYR A O 1
ATOM 527 N N . THR A 1 72 ? 7.240 -14.451 24.338 1.00 78.94 72 THR A N 1
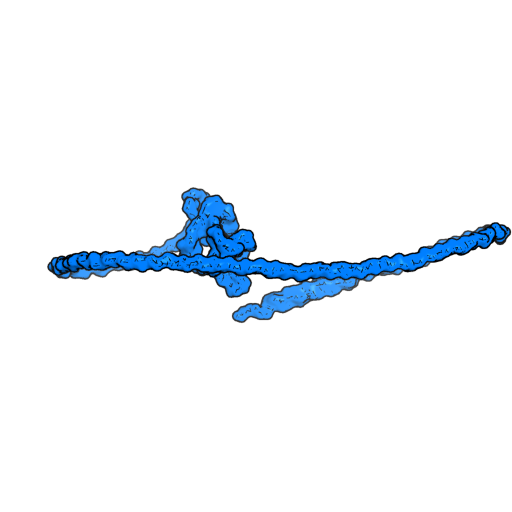ATOM 528 C CA . THR A 1 72 ? 6.201 -13.773 25.113 1.00 78.94 72 THR A CA 1
ATOM 529 C C . THR A 1 72 ? 4.875 -14.519 24.954 1.00 78.94 72 THR A C 1
ATOM 531 O O . THR A 1 72 ? 4.499 -14.889 23.841 1.00 78.94 72 THR A O 1
ATOM 534 N N . ALA A 1 73 ? 4.173 -14.753 26.065 1.00 74.81 73 ALA A N 1
ATOM 535 C CA . ALA A 1 73 ? 2.881 -15.435 26.071 1.00 74.81 73 ALA A CA 1
ATOM 536 C C . ALA A 1 73 ? 1.839 -14.681 25.222 1.00 74.81 73 ALA A C 1
ATOM 538 O O . ALA A 1 73 ? 1.775 -13.451 25.242 1.00 74.81 73 ALA A O 1
ATOM 539 N N . LEU A 1 74 ? 1.035 -15.433 24.465 1.00 75.19 74 LEU A N 1
ATOM 540 C CA . LEU A 1 74 ? 0.000 -14.890 23.583 1.00 75.19 74 LEU A CA 1
ATOM 541 C C . LEU A 1 74 ? -1.147 -14.245 24.385 1.00 75.19 74 LEU A C 1
ATOM 543 O O . LEU A 1 74 ? -1.459 -14.710 25.484 1.00 75.19 74 LEU A O 1
ATOM 547 N N . PRO A 1 75 ? -1.804 -13.203 23.840 1.00 73.31 75 PRO A N 1
ATOM 548 C CA . PRO A 1 75 ? -2.915 -12.538 24.509 1.00 73.31 75 PRO A CA 1
ATOM 549 C C . PRO A 1 75 ? -4.137 -13.457 24.625 1.00 73.31 75 PRO A C 1
ATOM 551 O O . PRO A 1 75 ? -4.553 -14.100 23.659 1.00 73.31 75 PRO A O 1
ATOM 554 N N . THR A 1 76 ? -4.740 -13.482 25.812 1.00 77.19 76 THR A N 1
ATOM 555 C CA . THR A 1 76 ? -6.000 -14.180 26.081 1.00 77.19 76 THR A CA 1
ATOM 556 C C . THR A 1 76 ? -7.145 -13.487 25.344 1.00 77.19 76 THR A C 1
ATOM 558 O O . THR A 1 76 ? -7.407 -12.304 25.565 1.00 77.19 76 THR A O 1
ATOM 561 N N . TYR A 1 77 ? -7.839 -14.222 24.473 1.00 73.12 77 TYR A N 1
ATOM 562 C CA . TYR A 1 77 ? -8.994 -13.708 23.738 1.00 73.12 77 TYR A CA 1
ATOM 563 C C . TYR A 1 77 ? -10.138 -13.342 24.686 1.00 73.12 77 TYR A C 1
ATOM 565 O O . TYR A 1 77 ? -10.581 -14.152 25.500 1.00 73.12 77 TYR A O 1
ATOM 573 N N . THR A 1 78 ? -10.647 -12.121 24.542 1.00 79.88 78 THR A N 1
ATOM 574 C CA . THR A 1 78 ? -11.866 -11.670 25.215 1.00 79.88 78 THR A CA 1
ATOM 575 C C . THR A 1 78 ? -13.085 -12.256 24.488 1.00 79.88 78 THR A C 1
ATOM 577 O O . THR A 1 78 ? -13.162 -12.124 23.263 1.00 79.88 78 THR A O 1
ATOM 580 N N . PRO A 1 79 ? -14.030 -12.918 25.181 1.00 76.19 79 PRO A N 1
ATOM 581 C CA . PRO A 1 79 ? -15.214 -13.476 24.532 1.00 76.19 79 PRO A CA 1
ATOM 582 C C . PRO A 1 79 ? -16.135 -12.366 23.999 1.00 76.19 79 PRO A C 1
ATOM 584 O O . PRO A 1 79 ? -16.293 -11.321 24.630 1.00 76.19 79 PRO A O 1
ATOM 587 N N . LEU A 1 80 ? -16.738 -12.601 22.826 1.00 74.50 80 LEU A N 1
ATOM 588 C CA . LEU A 1 80 ? -17.693 -11.681 22.195 1.00 74.50 80 LEU A CA 1
ATOM 589 C C . LEU A 1 80 ? -18.965 -11.510 23.053 1.00 74.50 80 LEU A C 1
ATOM 591 O O . LEU A 1 80 ? -19.377 -12.464 23.719 1.00 74.50 80 LEU A O 1
ATOM 595 N N . PRO A 1 81 ? -19.636 -10.342 22.998 1.00 71.38 81 PRO A N 1
ATOM 596 C CA . PRO A 1 81 ? -20.904 -10.142 23.686 1.00 71.38 81 PRO A CA 1
ATOM 597 C C . PRO A 1 81 ? -22.015 -10.994 23.058 1.00 71.38 81 PRO A C 1
ATOM 599 O O . PRO A 1 81 ? -22.205 -11.010 21.841 1.00 71.38 81 PRO A O 1
ATOM 602 N N . THR A 1 82 ? -22.783 -11.675 23.908 1.00 75.31 82 THR A N 1
ATOM 603 C CA . THR A 1 82 ? -24.008 -12.380 23.520 1.00 75.31 82 THR A CA 1
ATOM 604 C C . THR A 1 82 ? -25.087 -11.354 23.180 1.00 75.31 82 THR A C 1
ATOM 606 O O . THR A 1 82 ? -25.525 -10.600 24.048 1.00 75.31 82 THR A O 1
ATOM 609 N N . TYR A 1 83 ? -25.522 -11.314 21.920 1.00 63.62 83 TYR A N 1
ATOM 610 C CA . TYR A 1 83 ? -26.615 -10.442 21.494 1.00 63.62 83 TYR A CA 1
ATOM 611 C C . TYR A 1 83 ? -27.957 -10.967 22.013 1.00 63.62 83 TYR A C 1
ATOM 613 O O . TYR A 1 83 ? -28.422 -12.037 21.624 1.00 63.62 83 TYR A O 1
ATOM 621 N N . THR A 1 84 ? -28.600 -10.180 22.870 1.00 73.81 84 THR A N 1
ATOM 622 C CA . THR A 1 84 ? -29.995 -10.379 23.268 1.00 73.81 84 THR A CA 1
ATOM 623 C C . THR A 1 84 ? -30.903 -10.057 22.080 1.00 73.81 84 THR A C 1
ATOM 625 O O . THR A 1 84 ? -30.879 -8.943 21.557 1.00 73.81 84 THR A O 1
ATOM 628 N N . HIS A 1 85 ? -31.695 -11.032 21.634 1.00 66.88 85 HIS A N 1
ATOM 629 C CA . HIS A 1 85 ? -32.619 -10.865 20.512 1.00 66.88 85 HIS A CA 1
ATOM 630 C C . HIS A 1 85 ? -33.749 -9.881 20.858 1.00 66.88 85 HIS A C 1
ATOM 632 O O . HIS A 1 85 ? -34.412 -10.025 21.886 1.00 66.88 85 HIS A O 1
ATOM 638 N N . LEU A 1 86 ? -33.979 -8.893 19.985 1.00 70.94 86 LEU A N 1
ATOM 639 C CA . LEU A 1 86 ? -35.117 -7.975 20.085 1.00 70.94 86 LEU A CA 1
ATOM 640 C C . LEU A 1 86 ? -36.438 -8.700 19.752 1.00 70.94 86 LEU A C 1
ATOM 642 O O . LEU A 1 86 ? -36.449 -9.570 18.876 1.00 70.94 86 LEU A O 1
ATOM 646 N N . PRO A 1 87 ? -37.563 -8.331 20.395 1.00 61.75 87 PRO A N 1
ATOM 647 C CA . PRO A 1 87 ? -38.870 -8.890 20.074 1.00 61.75 87 PRO A CA 1
ATOM 648 C C . PRO A 1 87 ? -39.333 -8.437 18.682 1.00 61.75 87 PRO A C 1
ATOM 650 O O . PRO A 1 87 ? -39.301 -7.253 18.349 1.00 61.75 87 PRO A O 1
ATOM 653 N N . ALA A 1 88 ? -39.784 -9.396 17.874 1.00 60.38 88 ALA A N 1
ATOM 654 C CA . ALA A 1 88 ? -40.334 -9.156 16.548 1.00 60.38 88 ALA A CA 1
ATOM 655 C C . ALA A 1 88 ? -41.737 -8.537 16.655 1.00 60.38 88 ALA A C 1
ATOM 657 O O . ALA A 1 88 ? -42.721 -9.241 16.876 1.00 60.38 88 ALA A O 1
ATOM 658 N N . SER A 1 89 ? -41.844 -7.222 16.476 1.00 55.41 89 SER A N 1
ATOM 659 C CA . SER A 1 89 ? -43.121 -6.575 16.180 1.00 55.41 89 SER A CA 1
ATOM 660 C C . SER A 1 89 ? -43.426 -6.752 14.693 1.00 55.41 89 SER A C 1
ATOM 662 O O . SER A 1 89 ? -42.829 -6.123 13.824 1.00 55.41 89 SER A O 1
ATOM 664 N N . THR A 1 90 ? -44.346 -7.662 14.385 1.00 59.59 90 THR A N 1
ATOM 665 C CA . THR A 1 90 ? -44.883 -7.862 13.035 1.00 59.59 90 THR A CA 1
ATOM 666 C C . THR A 1 90 ? -45.780 -6.666 12.682 1.00 59.59 90 THR A C 1
ATOM 668 O O . THR A 1 90 ? -46.791 -6.470 13.359 1.00 59.59 90 THR A O 1
ATOM 671 N N . PRO A 1 91 ? -45.466 -5.836 11.670 1.00 63.78 91 PRO A N 1
ATOM 672 C CA . PRO A 1 91 ? -46.405 -4.815 11.213 1.00 63.78 91 PRO A CA 1
ATOM 673 C C . PRO A 1 91 ? -47.578 -5.471 10.454 1.00 63.78 91 PRO A C 1
ATOM 675 O O . PRO A 1 91 ? -47.366 -6.463 9.749 1.00 63.78 91 PRO A O 1
ATOM 678 N N . PRO A 1 92 ? -48.817 -4.951 10.561 1.00 61.66 92 PRO A N 1
ATOM 679 C CA . PRO A 1 92 ? -49.939 -5.451 9.774 1.00 61.66 92 PRO A CA 1
ATOM 680 C C . PRO A 1 92 ? -49.743 -5.143 8.281 1.00 61.66 92 PRO A C 1
ATOM 682 O O . PRO A 1 92 ? -49.329 -4.047 7.903 1.00 61.66 92 PRO A O 1
ATOM 685 N N . SER A 1 93 ? -50.041 -6.136 7.437 1.00 59.31 93 SER A N 1
ATOM 686 C CA . SER A 1 93 ? -49.964 -6.052 5.971 1.00 59.31 93 SER A CA 1
ATOM 687 C C . SER A 1 93 ? -50.802 -4.896 5.406 1.00 59.31 93 SER A C 1
ATOM 689 O O . SER A 1 93 ? -51.949 -4.730 5.824 1.00 59.31 93 SER A O 1
ATOM 691 N N . PRO A 1 94 ? -50.303 -4.142 4.409 1.00 62.41 94 PRO A N 1
ATOM 692 C CA . PRO A 1 94 ? -51.126 -3.188 3.681 1.00 62.41 94 PRO A CA 1
ATOM 693 C C . PRO A 1 94 ? -52.065 -3.923 2.712 1.00 62.41 94 PRO A C 1
ATOM 695 O O . PRO A 1 94 ? -51.629 -4.658 1.825 1.00 62.41 94 PRO A O 1
ATOM 698 N N . THR A 1 95 ? -53.370 -3.703 2.866 1.00 58.62 95 THR A N 1
ATOM 699 C CA . THR A 1 95 ? -54.398 -4.126 1.908 1.00 58.62 95 THR A CA 1
ATOM 700 C C . THR A 1 95 ? -54.157 -3.437 0.562 1.00 58.62 95 THR A C 1
ATOM 702 O O . THR A 1 95 ? -54.264 -2.217 0.453 1.00 58.62 95 THR A O 1
ATOM 705 N N . LEU A 1 96 ? -53.822 -4.214 -0.471 1.00 54.66 96 LEU A N 1
ATOM 706 C CA . LEU A 1 96 ? -53.619 -3.714 -1.831 1.00 54.66 96 LEU A CA 1
ATOM 707 C C . LEU A 1 96 ? -54.960 -3.335 -2.479 1.00 54.66 96 LEU A C 1
ATOM 709 O O . LEU A 1 96 ? -55.696 -4.190 -2.972 1.00 54.66 96 LEU A O 1
ATOM 713 N N . THR A 1 97 ? -55.253 -2.036 -2.527 1.00 52.34 97 THR A N 1
ATOM 714 C CA . THR A 1 97 ? -56.310 -1.471 -3.375 1.00 52.34 97 THR A CA 1
ATOM 715 C C . THR A 1 97 ? -55.865 -1.523 -4.838 1.00 52.34 97 THR A C 1
ATOM 717 O O . THR A 1 97 ? -54.958 -0.808 -5.262 1.00 52.34 97 THR A O 1
ATOM 720 N N . ARG A 1 98 ? -56.501 -2.402 -5.616 1.00 58.28 98 ARG A N 1
ATOM 721 C CA . ARG A 1 98 ? -56.276 -2.600 -7.055 1.00 58.28 98 ARG A CA 1
ATOM 722 C C . ARG A 1 98 ? -56.807 -1.403 -7.855 1.00 58.28 98 ARG A C 1
ATOM 724 O O . ARG A 1 98 ? -58.018 -1.236 -7.973 1.00 58.28 98 ARG A O 1
ATOM 731 N N . LEU A 1 99 ? -55.906 -0.612 -8.436 1.00 55.66 99 LEU A N 1
ATOM 732 C CA . LEU A 1 99 ? -56.231 0.390 -9.458 1.00 55.66 99 LEU A CA 1
ATOM 733 C C . LEU A 1 99 ? -56.318 -0.267 -10.855 1.00 55.66 99 LEU A C 1
ATOM 735 O O . LEU A 1 99 ? -55.609 -1.245 -11.112 1.00 55.66 99 LEU A O 1
ATOM 739 N N . PRO A 1 100 ? -57.203 0.218 -11.747 1.00 54.72 100 PRO A N 1
ATOM 740 C CA . PRO A 1 100 ? -57.415 -0.366 -13.067 1.00 54.72 100 PRO A CA 1
ATOM 741 C C . PRO A 1 100 ? -56.233 -0.109 -14.008 1.00 54.72 100 PRO A C 1
ATOM 743 O O . PRO A 1 100 ? -55.647 0.970 -14.032 1.00 54.72 100 PRO A O 1
ATOM 746 N N . ALA A 1 101 ? -55.915 -1.133 -14.798 1.00 52.38 101 ALA A N 1
ATOM 747 C CA . ALA A 1 101 ? -54.940 -1.082 -15.872 1.00 52.38 101 ALA A CA 1
ATOM 748 C C . ALA A 1 101 ? -55.473 -0.255 -17.050 1.00 52.38 101 ALA A C 1
ATOM 750 O O . ALA A 1 101 ? -56.581 -0.496 -17.531 1.00 52.38 101 ALA A O 1
ATOM 751 N N . THR A 1 102 ? -54.641 0.648 -17.558 1.00 48.06 102 THR A N 1
ATOM 752 C CA . THR A 1 102 ? -54.777 1.258 -18.886 1.00 48.06 102 THR A CA 1
ATOM 753 C C . THR A 1 102 ? -53.410 1.329 -19.576 1.00 48.06 102 THR A C 1
ATOM 755 O O . THR A 1 102 ? -52.376 1.195 -18.918 1.00 48.06 102 THR A O 1
ATOM 758 N N . PRO A 1 103 ? -53.401 1.393 -20.919 1.00 54.34 103 PRO A N 1
ATOM 759 C CA . PRO A 1 103 ? -52.475 0.620 -21.734 1.00 54.34 103 PRO A CA 1
ATOM 760 C C . PRO A 1 103 ?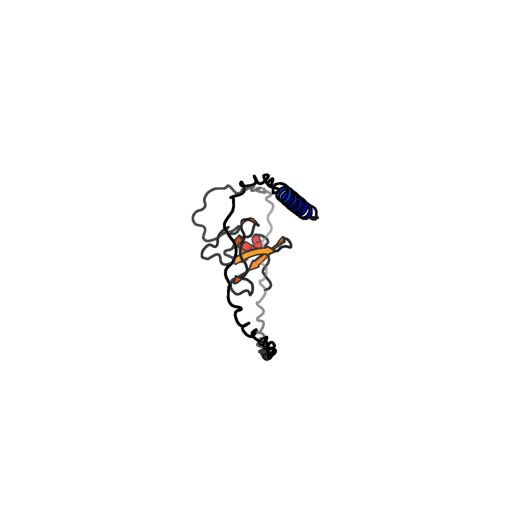 -51.255 1.410 -22.221 1.00 54.34 103 PRO A C 1
ATOM 762 O O . PRO A 1 103 ? -51.275 2.630 -22.335 1.00 54.34 103 PRO A O 1
ATOM 765 N N . THR A 1 104 ? -50.226 0.633 -22.566 1.00 50.34 104 THR A N 1
ATOM 766 C CA . THR A 1 104 ? -49.327 0.797 -23.718 1.00 50.34 104 THR A CA 1
ATOM 767 C C . THR A 1 104 ? -48.946 2.221 -24.115 1.00 50.34 104 THR A C 1
ATOM 769 O O . THR A 1 104 ? -49.671 2.861 -24.868 1.00 50.34 104 THR A O 1
ATOM 772 N N . GLN A 1 105 ? -47.710 2.618 -23.801 1.00 51.44 105 GLN A N 1
ATOM 773 C CA . GLN A 1 105 ? -46.914 3.410 -24.740 1.00 51.44 105 GLN A CA 1
ATOM 774 C C . GLN A 1 105 ? -45.492 2.857 -24.823 1.00 51.44 105 GLN A C 1
ATOM 776 O O . GLN A 1 105 ? -44.707 2.906 -23.880 1.00 51.44 105 GLN A O 1
ATOM 781 N N . ALA A 1 106 ? -45.212 2.287 -25.992 1.00 54.53 106 ALA A N 1
ATOM 782 C CA . ALA A 1 106 ? -43.878 2.098 -26.517 1.00 54.53 106 ALA A CA 1
ATOM 783 C C . ALA A 1 106 ? -43.232 3.468 -26.749 1.00 54.53 106 ALA A C 1
ATOM 785 O O . ALA A 1 106 ? -43.888 4.332 -27.322 1.00 54.53 106 ALA A O 1
ATOM 786 N N . ALA A 1 107 ? -41.966 3.636 -26.365 1.00 47.84 107 ALA A N 1
ATOM 787 C CA . ALA A 1 107 ? -41.001 4.467 -27.086 1.00 47.84 107 ALA A CA 1
ATOM 788 C C . ALA A 1 107 ? -39.638 4.478 -26.373 1.00 47.84 107 ALA A C 1
ATOM 790 O O . ALA A 1 107 ? -39.499 4.982 -25.265 1.00 47.84 107 ALA A O 1
ATOM 791 N N . SER A 1 108 ? -38.639 3.997 -27.112 1.00 46.34 108 SER A N 1
ATOM 792 C CA . SER A 1 108 ? -37.342 4.659 -27.281 1.00 46.34 108 SER A CA 1
ATOM 793 C C . SER A 1 108 ? -36.315 4.589 -26.147 1.00 46.34 108 SER A C 1
ATOM 795 O O . SER A 1 108 ? -36.316 5.354 -25.188 1.00 46.34 108 SER A O 1
ATOM 797 N N . MET A 1 109 ? -35.320 3.733 -26.386 1.00 54.47 109 MET A N 1
ATOM 798 C CA . MET A 1 109 ? -33.961 3.877 -25.869 1.00 54.47 109 MET A CA 1
ATOM 799 C C . MET A 1 109 ? -33.388 5.241 -26.289 1.00 54.47 109 MET A C 1
ATOM 801 O O . MET A 1 109 ? -33.451 5.574 -27.474 1.00 54.47 109 MET A O 1
ATOM 805 N N . PRO A 1 110 ? -32.703 5.974 -25.404 1.00 53.62 110 PRO A N 1
ATOM 806 C CA . PRO A 1 110 ? -31.570 6.769 -25.818 1.00 53.62 110 PRO A CA 1
ATOM 807 C C . PRO A 1 110 ? -30.312 5.928 -25.600 1.00 53.62 110 PRO A C 1
ATOM 809 O O . PRO A 1 110 ? -29.868 5.693 -24.477 1.00 53.62 110 PRO A O 1
ATOM 812 N N . THR A 1 111 ? -29.722 5.478 -26.704 1.00 47.22 111 THR A N 1
ATOM 813 C CA . THR A 1 111 ? -28.299 5.146 -26.753 1.00 47.22 111 THR A CA 1
ATOM 814 C C . THR A 1 111 ? -27.540 6.430 -26.442 1.00 47.22 111 THR A C 1
ATOM 816 O O . THR A 1 111 ? -27.264 7.228 -27.336 1.00 47.22 111 THR A O 1
ATOM 819 N N . VAL A 1 112 ? -27.236 6.674 -25.168 1.00 47.34 112 VAL A N 1
ATOM 820 C CA . VAL A 1 112 ? -26.304 7.737 -24.802 1.00 47.34 112 VAL A CA 1
ATOM 821 C C . VAL A 1 112 ? -24.903 7.181 -25.030 1.00 47.34 112 VAL A C 1
ATOM 823 O O . VAL A 1 112 ? -24.295 6.564 -24.160 1.00 47.34 112 VAL A O 1
ATOM 826 N N . LEU A 1 113 ? -24.402 7.366 -26.252 1.00 50.69 113 LEU A N 1
ATOM 827 C CA . LEU A 1 113 ? -22.969 7.381 -26.524 1.00 50.69 113 LEU A CA 1
ATOM 828 C C . LEU A 1 113 ? -22.398 8.657 -25.896 1.00 50.69 113 LEU A C 1
ATOM 830 O O . LEU A 1 113 ? -22.090 9.623 -26.590 1.00 50.69 113 LEU A O 1
ATOM 834 N N . THR A 1 114 ? -22.281 8.688 -24.571 1.00 39.81 114 THR A N 1
ATOM 835 C CA . THR A 1 114 ? -21.427 9.668 -23.906 1.00 39.81 114 THR A CA 1
ATOM 836 C C . THR A 1 114 ? -20.000 9.153 -24.000 1.00 39.81 114 THR A C 1
ATOM 838 O O . THR A 1 114 ? -19.552 8.314 -23.223 1.00 39.81 114 THR A O 1
ATOM 841 N N . SER A 1 115 ? -19.277 9.649 -24.999 1.00 43.84 115 SER A N 1
ATOM 842 C CA . SER A 1 115 ? -17.820 9.704 -24.943 1.00 43.84 115 SER A CA 1
ATOM 843 C C . SER A 1 115 ? -17.406 10.494 -23.693 1.00 43.84 115 SER A C 1
ATOM 845 O O . SER A 1 115 ? -18.007 11.541 -23.436 1.00 43.84 115 SER A O 1
ATOM 847 N N . PRO A 1 116 ? -16.388 10.079 -22.918 1.00 50.16 116 PRO A N 1
ATOM 848 C CA . PRO A 1 116 ? -15.812 10.966 -21.923 1.00 50.16 116 PRO A CA 1
ATOM 849 C C . PRO A 1 116 ? -14.998 12.033 -22.659 1.00 50.16 116 PRO A C 1
ATOM 851 O O . PRO A 1 116 ? -13.843 11.842 -23.046 1.00 50.16 116 PRO A O 1
ATOM 854 N N . THR A 1 117 ? -15.642 13.171 -22.895 1.00 35.78 117 THR A N 1
ATOM 855 C CA . THR A 1 117 ? -14.987 14.408 -23.298 1.00 35.78 117 THR A CA 1
ATOM 856 C C . THR A 1 117 ? -14.010 14.805 -22.199 1.00 35.78 117 THR A C 1
ATOM 858 O O . THR A 1 117 ? -14.383 15.274 -21.129 1.00 35.78 117 THR A O 1
ATOM 861 N N . LYS A 1 118 ? -12.728 14.625 -22.500 1.00 56.94 118 LYS A N 1
ATOM 862 C CA . LYS A 1 118 ? -11.598 15.375 -21.957 1.00 56.94 118 LYS A CA 1
ATOM 863 C C . LYS A 1 118 ? -11.947 16.868 -21.914 1.00 56.94 118 LYS A C 1
ATOM 865 O O . LYS A 1 118 ? -11.903 17.485 -22.971 1.00 56.94 118 LYS A O 1
ATOM 870 N N . THR A 1 119 ? -12.271 17.444 -20.749 1.00 33.72 119 THR A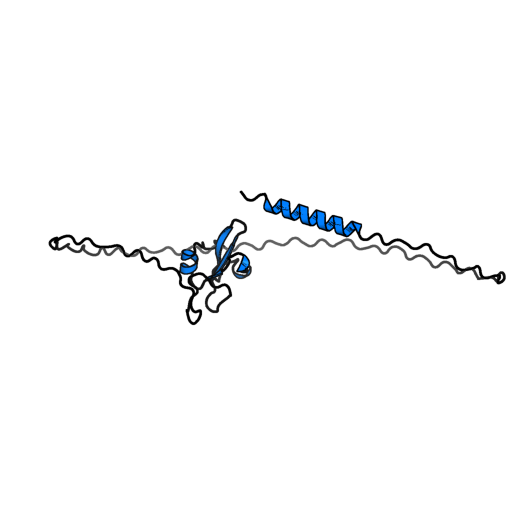 N 1
ATOM 871 C CA . THR A 1 119 ? -12.122 18.885 -20.425 1.00 33.72 119 THR A CA 1
ATOM 872 C C . THR A 1 119 ? -12.281 19.137 -18.910 1.00 33.72 119 THR A C 1
ATOM 874 O O . THR A 1 119 ? -13.294 18.799 -18.310 1.00 33.72 119 THR A O 1
ATOM 877 N N . THR A 1 120 ? -11.255 19.791 -18.346 1.00 37.91 120 THR A N 1
ATOM 878 C CA . THR A 1 120 ? -11.154 20.503 -17.047 1.00 37.91 120 THR A CA 1
ATOM 879 C C . THR A 1 120 ? -11.143 19.723 -15.727 1.00 37.91 120 THR A C 1
ATOM 881 O O . THR A 1 120 ? -12.144 19.571 -15.037 1.00 37.91 120 THR A O 1
ATOM 884 N N . SER A 1 121 ? -9.917 19.402 -15.297 1.00 56.62 121 SER A N 1
ATOM 885 C CA . SER A 1 121 ? -9.490 19.470 -13.897 1.00 56.62 121 SER A CA 1
ATOM 886 C C . SER A 1 121 ? -9.729 20.873 -13.327 1.00 56.62 121 SER A C 1
ATOM 888 O O . SER A 1 121 ? -9.018 21.798 -13.705 1.00 56.62 121 SER A O 1
ATOM 890 N N . ALA A 1 122 ? -10.692 21.033 -12.424 1.00 49.44 122 ALA A N 1
ATOM 891 C CA . ALA A 1 122 ? -10.661 22.003 -11.324 1.00 49.44 122 ALA A CA 1
ATOM 892 C C . ALA A 1 122 ? -11.943 21.833 -10.491 1.00 49.44 122 ALA A C 1
ATOM 894 O O . ALA A 1 122 ? -13.034 22.079 -10.989 1.00 49.44 122 ALA A O 1
ATOM 895 N N . ALA A 1 123 ? -11.783 21.431 -9.227 1.00 47.09 123 ALA A N 1
ATOM 896 C CA . ALA A 1 123 ? -12.823 21.324 -8.196 1.00 47.09 123 ALA A CA 1
ATOM 897 C C . ALA A 1 123 ? -13.843 20.173 -8.341 1.00 47.09 123 ALA A C 1
ATOM 899 O O . ALA A 1 123 ? -15.047 20.384 -8.443 1.00 47.09 123 ALA A O 1
ATOM 900 N N . VAL A 1 124 ? -13.354 18.935 -8.228 1.00 48.97 124 VAL A N 1
ATOM 901 C CA . VAL A 1 124 ? -14.160 17.801 -7.751 1.00 48.97 124 VAL A CA 1
ATOM 902 C C . VAL A 1 124 ? -13.585 17.343 -6.411 1.00 48.97 124 VAL A C 1
ATOM 904 O O . VAL A 1 124 ? -12.400 17.032 -6.314 1.00 48.97 124 VAL A O 1
ATOM 907 N N . THR A 1 125 ? -14.400 17.331 -5.357 1.00 58.22 125 THR A N 1
ATOM 908 C CA . THR A 1 125 ? -14.064 16.728 -4.053 1.00 58.22 125 THR A CA 1
ATOM 909 C C . THR A 1 125 ? -14.131 15.201 -4.175 1.00 58.22 125 THR A C 1
ATOM 911 O O . THR A 1 125 ? -14.948 14.549 -3.535 1.00 58.22 125 THR A O 1
ATOM 914 N N . GLY A 1 126 ? -13.352 14.624 -5.089 1.00 62.03 126 GLY A N 1
ATOM 915 C CA . GLY A 1 126 ? -13.380 13.195 -5.383 1.00 62.03 126 GLY A CA 1
ATOM 916 C C . GLY A 1 126 ? -12.619 12.841 -6.655 1.00 62.03 126 GLY A C 1
ATOM 917 O O . GLY A 1 126 ? -12.567 13.625 -7.601 1.00 62.03 126 GLY A O 1
ATOM 918 N N . CYS A 1 127 ? -12.030 11.648 -6.671 1.00 73.38 127 CYS A N 1
ATOM 919 C CA . CYS A 1 127 ? -11.347 11.078 -7.825 1.00 73.38 127 CYS A CA 1
ATOM 920 C C . CYS A 1 127 ? -12.117 9.829 -8.272 1.00 73.38 127 CYS A C 1
ATOM 922 O O . CYS A 1 127 ? -11.751 8.722 -7.867 1.00 73.38 127 CYS A O 1
ATOM 924 N N . PRO A 1 128 ? -13.142 9.976 -9.134 1.00 78.06 128 PRO A N 1
ATOM 925 C CA . PRO A 1 128 ? -14.043 8.875 -9.477 1.00 78.06 128 PRO A CA 1
ATOM 926 C C . PRO A 1 128 ? -13.340 7.722 -10.206 1.00 78.06 128 PRO A C 1
ATOM 928 O O . PRO A 1 128 ? -13.747 6.572 -10.079 1.00 78.06 128 PRO A O 1
ATOM 931 N N . GLU A 1 129 ? -12.257 8.001 -10.937 1.00 81.38 129 GLU A N 1
ATOM 932 C CA . GLU A 1 129 ? -11.432 6.984 -11.616 1.00 81.38 129 GLU A CA 1
ATOM 933 C C . GLU A 1 129 ? -10.127 6.654 -10.867 1.00 81.38 129 GLU A C 1
ATOM 935 O O . GLU A 1 129 ? -9.316 5.838 -11.321 1.00 81.38 129 GLU A O 1
ATOM 940 N N . GLY A 1 130 ? -9.919 7.297 -9.717 1.00 84.25 130 GLY A N 1
ATOM 941 C CA . GLY A 1 130 ? -8.686 7.287 -8.941 1.00 84.25 130 GLY A CA 1
ATOM 942 C C . GLY A 1 130 ? -7.690 8.385 -9.344 1.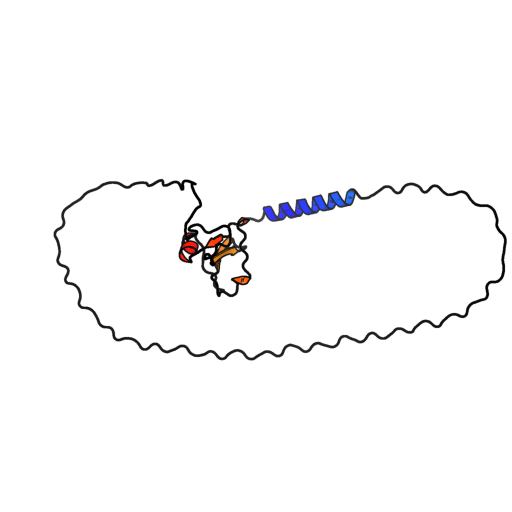00 84.25 130 GLY A C 1
ATOM 943 O O . GLY A 1 130 ? -7.478 8.667 -10.523 1.00 84.25 130 GLY A O 1
ATOM 944 N N . CYS A 1 131 ? -7.071 9.025 -8.352 1.00 86.75 131 CYS A N 1
ATOM 945 C CA . CYS A 1 131 ? -6.039 10.036 -8.536 1.00 86.75 131 CYS A CA 1
ATOM 946 C C . CYS A 1 131 ? -4.685 9.374 -8.849 1.00 86.75 131 CYS A C 1
ATOM 948 O O . CYS A 1 131 ? -4.382 8.286 -8.356 1.00 86.75 131 CYS A O 1
ATOM 950 N N . LEU A 1 132 ? -3.836 10.072 -9.608 1.00 84.94 132 LEU A N 1
ATOM 951 C CA . LEU A 1 132 ? -2.441 9.676 -9.866 1.00 84.94 132 LEU A CA 1
ATOM 952 C C . LEU A 1 132 ? -1.465 10.159 -8.785 1.00 84.94 132 LEU A C 1
ATOM 954 O O . LEU A 1 132 ? -0.278 9.859 -8.852 1.00 84.94 132 LEU A O 1
ATOM 958 N N . SER A 1 133 ? -1.948 10.941 -7.824 1.00 81.44 133 SER A N 1
ATOM 959 C CA . SER A 1 133 ? -1.161 11.501 -6.733 1.00 81.44 133 SER A CA 1
ATOM 960 C C . SER A 1 133 ? -1.940 11.419 -5.418 1.00 81.44 133 SER A C 1
ATOM 962 O O . SER A 1 133 ? -3.179 11.436 -5.430 1.00 81.44 133 SER A O 1
ATOM 964 N N . PRO A 1 134 ? -1.238 11.349 -4.271 1.00 80.75 134 PRO A N 1
ATOM 965 C CA . PRO A 1 134 ? -1.876 11.353 -2.963 1.00 80.75 134 PRO A CA 1
ATOM 966 C C . PRO A 1 134 ? -2.535 12.717 -2.726 1.00 80.75 134 PRO A C 1
ATOM 968 O O . PRO A 1 134 ? -1.872 13.708 -2.425 1.00 80.75 134 PRO A O 1
ATOM 971 N N . THR A 1 135 ? -3.853 12.769 -2.898 1.00 79.38 135 THR A N 1
ATOM 972 C CA . THR A 1 135 ? -4.653 13.982 -2.691 1.00 79.38 135 THR A CA 1
ATOM 973 C C . THR A 1 135 ? -5.146 14.013 -1.241 1.00 79.38 135 THR A C 1
ATOM 975 O O . THR A 1 135 ? -5.555 12.968 -0.725 1.00 79.38 135 THR A O 1
ATOM 978 N N . PRO A 1 136 ? -5.125 15.166 -0.546 1.00 76.31 136 PRO A N 1
ATOM 979 C CA . PRO A 1 136 ? -5.680 15.269 0.802 1.00 76.31 136 PRO A CA 1
ATOM 980 C C . PRO A 1 136 ? -7.162 14.864 0.807 1.00 76.31 136 PRO A C 1
ATOM 982 O O . PRO A 1 136 ? -7.962 15.412 0.056 1.00 76.31 136 PRO A O 1
ATOM 985 N N . GLY A 1 137 ? -7.511 13.877 1.637 1.00 78.25 137 GLY A N 1
ATOM 986 C CA . GLY A 1 137 ? -8.847 13.264 1.679 1.00 78.25 137 GLY A CA 1
ATOM 987 C C . GLY A 1 137 ? -8.974 11.955 0.891 1.00 78.25 137 GLY A C 1
ATOM 988 O O . GLY A 1 137 ? -9.907 11.198 1.135 1.00 78.25 137 GLY A O 1
ATOM 989 N N . CYS A 1 138 ? -8.006 11.629 0.029 1.00 87.44 138 CYS A N 1
ATOM 990 C CA . CYS A 1 138 ? -7.988 10.393 -0.753 1.00 87.44 138 CYS A CA 1
ATOM 991 C C . CYS A 1 138 ? -6.972 9.406 -0.183 1.00 87.44 138 CYS A C 1
ATOM 993 O O . CYS A 1 138 ? -5.863 9.221 -0.684 1.00 87.44 138 CYS A O 1
ATOM 995 N N . LEU A 1 139 ? -7.367 8.821 0.950 1.00 89.00 139 LEU A N 1
ATOM 996 C CA . LEU A 1 139 ? -6.534 7.946 1.772 1.00 89.00 139 LEU A CA 1
ATOM 997 C C . LEU A 1 139 ? -6.591 6.481 1.335 1.00 89.00 139 LEU A C 1
ATOM 999 O O . LEU A 1 139 ? -5.979 5.642 1.977 1.00 89.00 139 LEU A O 1
ATOM 1003 N N . ILE A 1 140 ? -7.336 6.121 0.295 1.00 91.62 140 ILE A N 1
ATOM 1004 C CA . ILE A 1 140 ? -7.422 4.724 -0.128 1.00 91.62 140 ILE A CA 1
ATOM 1005 C C . ILE A 1 140 ? -6.348 4.477 -1.177 1.00 91.62 140 ILE A C 1
ATOM 1007 O O . ILE A 1 140 ? -6.303 5.141 -2.207 1.00 91.62 140 ILE A O 1
ATOM 1011 N N . LYS A 1 141 ? -5.463 3.520 -0.911 1.00 92.56 141 LYS A N 1
ATOM 1012 C CA . LYS A 1 141 ? -4.335 3.179 -1.784 1.00 92.56 141 LYS A CA 1
ATOM 1013 C C . LYS A 1 141 ? -4.674 1.932 -2.593 1.00 92.56 141 LYS A C 1
ATOM 1015 O O . LYS A 1 141 ? -4.867 0.879 -1.996 1.00 92.56 141 LYS A O 1
ATOM 1020 N N . GLY A 1 142 ? -4.750 2.027 -3.917 1.00 93.75 142 GLY A N 1
ATOM 1021 C CA . GLY A 1 142 ? -4.994 0.893 -4.809 1.00 93.75 142 GLY A CA 1
ATOM 1022 C C . GLY A 1 142 ? -3.724 0.417 -5.507 1.00 93.75 142 GLY A C 1
ATOM 1023 O O . GLY A 1 142 ? -3.297 1.069 -6.456 1.00 93.75 142 GLY A O 1
ATOM 1024 N N . ASN A 1 143 ? -3.168 -0.733 -5.103 1.00 94.75 143 ASN A N 1
ATOM 1025 C CA . ASN A 1 143 ? -2.003 -1.365 -5.735 1.00 94.75 143 ASN A CA 1
ATOM 1026 C C . ASN A 1 143 ? -2.340 -2.598 -6.598 1.00 94.75 143 ASN A C 1
ATOM 1028 O O . ASN A 1 143 ? -3.292 -3.343 -6.346 1.00 94.75 143 ASN A O 1
ATOM 1032 N N . ILE A 1 144 ? -1.528 -2.847 -7.623 1.00 92.88 144 ILE A N 1
ATOM 1033 C CA . ILE A 1 144 ? -1.697 -4.004 -8.501 1.00 92.88 144 ILE A CA 1
ATOM 1034 C C . ILE A 1 144 ? -0.640 -5.031 -8.119 1.00 92.88 144 ILE A C 1
ATOM 1036 O O . ILE A 1 144 ? 0.563 -4.829 -8.312 1.00 92.88 144 ILE A O 1
ATOM 1040 N N . SER A 1 145 ? -1.090 -6.164 -7.581 1.00 89.38 145 SER A N 1
ATOM 1041 C CA . SER A 1 145 ? -0.196 -7.253 -7.194 1.00 89.38 145 SER A CA 1
ATOM 1042 C C . SER A 1 145 ? 0.609 -7.766 -8.396 1.00 89.38 145 SER A C 1
ATOM 1044 O O . SER A 1 145 ? 0.253 -7.568 -9.559 1.00 89.38 145 SER A O 1
ATOM 1046 N N . SER A 1 146 ? 1.683 -8.510 -8.138 1.00 87.06 146 SER A N 1
ATOM 1047 C CA . SER A 1 146 ? 2.437 -9.192 -9.199 1.00 87.06 146 SER A CA 1
ATOM 1048 C C . SER A 1 146 ? 1.594 -10.203 -9.996 1.00 87.06 146 SER A C 1
ATOM 1050 O O . SER A 1 146 ? 1.929 -10.503 -11.140 1.00 87.06 146 SER A O 1
ATOM 1052 N N . SER A 1 147 ? 0.490 -10.701 -9.425 1.00 87.81 147 SER A N 1
ATOM 1053 C CA . SER A 1 147 ? -0.502 -11.543 -10.109 1.00 87.81 147 SER A CA 1
ATOM 1054 C C . SER A 1 147 ? -1.480 -10.752 -10.991 1.00 87.81 147 SER A C 1
ATOM 1056 O O . SER A 1 147 ? -2.259 -11.364 -11.719 1.00 87.81 147 SER A O 1
ATOM 1058 N N . GLY A 1 148 ? -1.432 -9.416 -10.963 1.00 89.56 148 GLY A N 1
ATOM 1059 C CA . GLY A 1 148 ? -2.343 -8.536 -11.697 1.00 89.56 148 GLY A CA 1
ATOM 1060 C C . GLY A 1 148 ? -3.668 -8.277 -10.976 1.00 89.56 148 GLY A C 1
ATOM 1061 O O . GLY A 1 148 ? -4.610 -7.779 -11.589 1.00 89.56 148 GLY A O 1
ATOM 1062 N N . GLU A 1 149 ? -3.771 -8.618 -9.692 1.00 91.50 149 GLU A N 1
ATOM 1063 C CA . GLU A 1 149 ? -4.970 -8.343 -8.907 1.00 91.50 149 GLU A CA 1
ATOM 1064 C C . GLU A 1 149 ? -4.970 -6.897 -8.418 1.00 91.50 149 GLU A C 1
ATOM 1066 O O . GLU A 1 149 ? -3.987 -6.415 -7.859 1.00 91.50 149 GLU A O 1
ATOM 1071 N N . LYS A 1 150 ? -6.108 -6.228 -8.590 1.00 94.19 150 LYS A N 1
ATOM 1072 C CA . LYS A 1 150 ? -6.349 -4.865 -8.123 1.00 94.19 150 LYS A CA 1
ATOM 1073 C C . LYS A 1 150 ? -6.788 -4.890 -6.665 1.00 94.19 150 LYS A C 1
ATOM 1075 O O . LYS A 1 150 ? -7.918 -5.290 -6.379 1.00 94.19 150 LYS A O 1
ATOM 1080 N N . ILE A 1 151 ? -5.918 -4.485 -5.748 1.00 93.94 151 ILE A N 1
ATOM 1081 C CA . ILE A 1 151 ? -6.182 -4.535 -4.309 1.00 93.94 151 ILE A CA 1
ATOM 1082 C C . ILE A 1 151 ? -6.160 -3.117 -3.747 1.00 93.94 151 ILE A C 1
ATOM 1084 O O . ILE A 1 151 ? -5.253 -2.347 -4.036 1.00 93.94 151 ILE A O 1
ATOM 1088 N N . TYR A 1 152 ? -7.173 -2.753 -2.961 1.00 94.19 152 TYR A N 1
ATOM 1089 C CA . TYR A 1 152 ? -7.194 -1.474 -2.261 1.00 94.19 152 TYR A CA 1
ATOM 1090 C C . TYR A 1 152 ? -6.977 -1.643 -0.755 1.00 94.19 152 TYR A C 1
ATOM 1092 O O . TYR A 1 152 ? -7.487 -2.570 -0.115 1.00 94.19 152 TYR A O 1
ATOM 1100 N N . HIS A 1 153 ? -6.229 -0.707 -0.183 1.00 94.31 153 HIS A N 1
ATOM 1101 C CA . HIS A 1 153 ? -5.892 -0.622 1.227 1.00 94.31 153 HIS A CA 1
ATOM 1102 C C . HIS A 1 153 ? -6.513 0.639 1.827 1.00 94.31 153 HIS A C 1
ATOM 1104 O O . HIS A 1 153 ? -6.411 1.727 1.261 1.00 94.31 153 HIS A O 1
ATOM 1110 N N . VAL A 1 154 ? -7.127 0.482 2.998 1.00 92.81 154 VAL A N 1
ATOM 1111 C CA . VAL A 1 154 ? -7.707 1.585 3.778 1.00 92.81 154 VAL A CA 1
ATOM 1112 C C . VAL A 1 154 ? -6.794 1.915 4.959 1.00 92.81 154 VAL A C 1
ATOM 1114 O O . VAL A 1 154 ? -6.083 1.013 5.430 1.00 92.81 154 VAL A O 1
ATOM 1117 N N . PRO A 1 155 ? -6.796 3.163 5.458 1.00 90.94 155 PRO A N 1
ATOM 1118 C CA . PRO A 1 155 ? -6.054 3.511 6.664 1.00 90.94 155 PRO A CA 1
ATOM 1119 C C . PRO A 1 155 ? -6.475 2.603 7.829 1.00 90.94 155 PRO A C 1
ATOM 1121 O O . PRO A 1 155 ? -7.661 2.415 8.084 1.00 90.94 155 PRO A O 1
ATOM 1124 N N . GLY A 1 156 ? -5.492 2.005 8.508 1.00 88.06 156 GLY A N 1
ATOM 1125 C CA . GLY A 1 156 ? -5.705 1.039 9.595 1.00 88.06 156 GLY A CA 1
ATOM 1126 C C . GLY A 1 156 ? -5.426 -0.425 9.228 1.00 88.06 156 GLY A C 1
ATOM 1127 O O . GLY A 1 156 ? -5.331 -1.256 10.126 1.00 88.06 156 GLY A O 1
ATOM 1128 N N . GLN A 1 157 ? -5.235 -0.752 7.944 1.00 88.19 157 GLN A N 1
ATOM 1129 C CA . GLN A 1 157 ? -4.769 -2.085 7.538 1.00 88.19 157 GLN A CA 1
ATOM 1130 C C . GLN A 1 157 ? -3.261 -2.268 7.772 1.00 88.19 157 GLN A C 1
ATOM 1132 O O . GLN A 1 157 ? -2.490 -1.307 7.726 1.00 88.19 157 GLN A O 1
ATOM 1137 N N . ARG A 1 158 ? -2.823 -3.517 7.973 1.00 88.81 158 ARG A N 1
ATOM 1138 C CA . ARG A 1 158 ? -1.436 -3.888 8.298 1.00 88.81 158 ARG A CA 1
ATOM 1139 C C . ARG A 1 158 ? -0.458 -3.433 7.224 1.00 88.81 158 ARG A C 1
ATOM 1141 O O . ARG A 1 158 ? 0.618 -2.938 7.543 1.00 88.81 158 ARG A O 1
ATOM 1148 N N . TYR A 1 159 ? -0.846 -3.580 5.960 1.00 86.69 159 TYR A N 1
ATOM 1149 C CA . TYR A 1 159 ? -0.000 -3.239 4.816 1.00 86.69 159 TYR A CA 1
ATOM 1150 C C . TYR A 1 159 ? -0.247 -1.836 4.262 1.00 86.69 159 TYR A C 1
ATOM 1152 O O . TYR A 1 159 ? 0.334 -1.462 3.246 1.00 86.69 159 TYR A O 1
ATOM 1160 N N . TYR A 1 160 ? -1.078 -1.023 4.918 1.00 92.06 160 TYR A N 1
ATOM 1161 C CA . TYR A 1 160 ? -1.402 0.313 4.422 1.00 92.06 160 TYR A CA 1
ATOM 1162 C C . TYR A 1 160 ? -0.166 1.224 4.321 1.00 92.06 160 TYR A C 1
ATOM 1164 O O . TYR A 1 160 ? 0.007 1.945 3.336 1.00 92.06 160 TYR A O 1
ATOM 1172 N N . GLN A 1 161 ? 0.715 1.174 5.324 1.00 89.94 161 GLN A N 1
ATOM 1173 C CA . GLN A 1 161 ? 1.922 2.006 5.364 1.00 89.94 161 GLN A CA 1
ATOM 1174 C C . GLN A 1 161 ? 3.010 1.516 4.405 1.00 89.94 161 GLN A C 1
ATOM 1176 O O . GLN A 1 161 ? 3.700 2.334 3.811 1.00 89.94 161 GLN A O 1
ATOM 1181 N N . SER A 1 162 ? 3.133 0.200 4.214 1.00 88.81 162 SER A N 1
ATOM 1182 C CA . SER A 1 162 ? 4.114 -0.398 3.299 1.00 88.81 162 SER A CA 1
ATOM 1183 C C . SER A 1 162 ? 3.695 -0.341 1.831 1.00 88.81 162 SER A C 1
ATOM 1185 O O . SER A 1 162 ? 4.522 -0.563 0.956 1.00 88.81 162 SER A O 1
ATOM 1187 N N . THR A 1 163 ? 2.410 -0.110 1.555 1.00 89.81 163 THR A N 1
ATOM 1188 C CA . THR A 1 163 ? 1.912 -0.010 0.184 1.00 89.81 163 THR A CA 1
ATOM 1189 C C . THR A 1 163 ? 2.257 1.363 -0.375 1.00 89.81 163 THR A C 1
ATOM 1191 O O . THR A 1 163 ? 1.732 2.391 0.075 1.00 89.81 163 THR A O 1
ATOM 1194 N N . GLU A 1 164 ? 3.144 1.356 -1.358 1.00 89.69 164 GLU A N 1
ATOM 1195 C CA . GLU A 1 164 ? 3.494 2.495 -2.194 1.00 89.69 164 GLU A CA 1
ATOM 1196 C C . GLU A 1 164 ? 2.777 2.344 -3.538 1.00 89.69 164 GLU A C 1
ATOM 1198 O O . GLU A 1 164 ? 2.602 1.224 -4.014 1.00 89.69 164 GLU A O 1
ATOM 1203 N N . ILE A 1 165 ? 2.273 3.453 -4.077 1.00 91.56 165 ILE A N 1
ATOM 1204 C CA . ILE A 1 165 ? 1.422 3.460 -5.270 1.00 91.56 165 ILE A CA 1
ATOM 1205 C C . ILE A 1 165 ? 2.226 3.995 -6.447 1.00 91.56 165 ILE A C 1
ATOM 1207 O O . ILE A 1 165 ? 2.681 5.138 -6.429 1.00 91.56 165 ILE A O 1
ATOM 1211 N N . ASP A 1 166 ? 2.341 3.166 -7.475 1.00 90.00 166 ASP A N 1
ATOM 1212 C CA . ASP A 1 166 ? 3.032 3.439 -8.725 1.00 90.00 166 ASP A CA 1
ATOM 1213 C C . ASP A 1 166 ? 2.026 3.735 -9.859 1.00 90.00 166 ASP A C 1
ATOM 1215 O O . ASP A 1 166 ? 1.516 2.815 -10.520 1.00 90.00 166 ASP A O 1
ATOM 1219 N N . PRO A 1 167 ? 1.744 5.015 -10.175 1.00 89.50 167 PRO A N 1
ATOM 1220 C CA . PRO A 1 167 ? 0.802 5.370 -11.238 1.00 89.50 167 PRO A CA 1
ATOM 1221 C C . PRO A 1 167 ? 1.243 4.868 -12.619 1.00 89.50 167 PRO A C 1
ATOM 1223 O O . PRO A 1 167 ? 0.401 4.596 -13.476 1.00 89.50 167 PRO A O 1
ATOM 1226 N N . ALA A 1 168 ? 2.548 4.658 -12.827 1.00 88.50 168 ALA A N 1
ATOM 1227 C CA . ALA A 1 168 ? 3.097 4.072 -14.051 1.00 88.50 168 ALA A CA 1
ATOM 1228 C C . ALA A 1 168 ? 2.624 2.627 -14.292 1.00 88.50 168 ALA A C 1
ATOM 1230 O O . ALA A 1 168 ? 2.521 2.188 -15.437 1.00 88.50 168 ALA A O 1
ATOM 1231 N N . ARG A 1 169 ? 2.306 1.888 -13.222 1.00 86.31 169 ARG A N 1
ATOM 1232 C CA . ARG A 1 169 ? 1.778 0.519 -13.289 1.00 86.31 169 ARG A CA 1
ATOM 1233 C C . ARG A 1 169 ? 0.252 0.472 -13.368 1.00 86.31 169 ARG A C 1
ATOM 1235 O O . ARG A 1 169 ? -0.308 -0.614 -13.490 1.00 86.31 169 ARG A O 1
ATOM 1242 N N . GLY A 1 170 ? -0.414 1.628 -13.327 1.00 90.25 170 GLY A N 1
ATOM 1243 C CA . GLY A 1 170 ? -1.871 1.735 -13.257 1.00 90.25 170 GLY A CA 1
ATOM 1244 C C . GLY A 1 170 ? -2.426 1.688 -11.832 1.00 90.25 170 GLY A C 1
ATOM 1245 O O . GLY A 1 170 ? -3.630 1.500 -11.659 1.00 90.25 170 GLY A O 1
ATOM 1246 N N . GLU A 1 171 ? -1.571 1.850 -10.823 1.00 93.88 171 GLU A N 1
ATOM 1247 C CA . GLU A 1 171 ? -1.969 1.977 -9.421 1.00 93.88 171 GLU A CA 1
ATOM 1248 C C . GLU A 1 171 ? -2.503 3.388 -9.147 1.00 93.88 171 GLU A C 1
ATOM 1250 O O . GLU A 1 171 ? -2.093 4.352 -9.797 1.00 93.88 171 GLU A O 1
ATOM 1255 N N . ARG A 1 172 ? -3.482 3.520 -8.247 1.00 93.00 172 ARG A N 1
ATOM 1256 C CA . ARG A 1 172 ? -4.221 4.782 -8.063 1.00 93.00 172 ARG A CA 1
ATOM 1257 C C . ARG A 1 172 ? -4.636 5.011 -6.618 1.00 93.00 172 ARG A C 1
ATOM 1259 O O . ARG A 1 172 ? -4.790 4.070 -5.843 1.00 93.00 172 ARG A O 1
ATOM 1266 N N . TRP A 1 173 ? -4.859 6.275 -6.277 1.00 92.62 173 TRP A N 1
ATOM 1267 C CA . TRP A 1 173 ? -5.469 6.679 -5.011 1.00 92.62 173 TRP A CA 1
ATOM 1268 C C . TRP A 1 173 ? -6.971 6.879 -5.173 1.00 92.62 173 TRP A C 1
ATOM 1270 O O . TRP A 1 173 ? -7.407 7.473 -6.149 1.00 92.62 173 TRP A O 1
ATOM 1280 N N . PHE A 1 174 ? -7.762 6.445 -4.202 1.00 92.06 174 PHE A N 1
ATOM 1281 C CA . PHE A 1 174 ? -9.210 6.636 -4.176 1.00 92.06 174 PHE A CA 1
ATOM 1282 C C . PHE A 1 174 ? -9.619 7.439 -2.946 1.00 92.06 174 PHE A C 1
ATOM 1284 O O . PHE A 1 174 ? -8.916 7.458 -1.928 1.00 92.06 174 PHE A O 1
ATOM 1291 N N . CYS A 1 175 ? -10.757 8.119 -3.047 1.00 90.19 175 CYS A N 1
ATOM 1292 C CA . CYS A 1 175 ? -11.300 8.907 -1.948 1.00 90.19 175 CYS A CA 1
ATOM 1293 C C . CYS A 1 175 ? -12.344 8.108 -1.167 1.00 90.19 175 CYS A C 1
ATOM 1295 O O . CYS A 1 175 ? -12.448 8.258 0.048 1.00 90.19 175 CYS A O 1
ATOM 1297 N N . THR A 1 176 ? -13.030 7.180 -1.838 1.00 89.62 176 THR A N 1
ATOM 1298 C CA . THR A 1 176 ? -14.018 6.281 -1.229 1.00 89.62 176 THR A CA 1
ATOM 1299 C C . THR A 1 176 ? -13.813 4.819 -1.636 1.00 89.62 176 THR A C 1
ATOM 1301 O O . THR A 1 176 ? -13.189 4.508 -2.652 1.00 89.62 176 THR A O 1
ATOM 1304 N N . GLU A 1 177 ? -14.303 3.894 -0.806 1.00 91.06 177 GLU A N 1
ATOM 1305 C CA . GLU A 1 177 ? -14.222 2.456 -1.092 1.00 91.06 177 GLU A CA 1
ATOM 1306 C C . GLU A 1 177 ? -15.119 2.084 -2.280 1.00 91.06 177 GLU A C 1
ATOM 1308 O O . GLU A 1 177 ? -14.721 1.269 -3.110 1.00 91.06 177 GLU A O 1
ATOM 1313 N N . ASP A 1 178 ? -16.282 2.729 -2.406 1.00 90.12 178 ASP A N 1
ATOM 1314 C CA . ASP A 1 178 ? -17.202 2.551 -3.530 1.00 90.12 178 ASP A CA 1
ATOM 1315 C C . ASP A 1 178 ? -16.558 2.905 -4.874 1.00 90.12 178 ASP A C 1
ATOM 1317 O O . ASP A 1 178 ? -16.708 2.152 -5.835 1.00 90.12 178 ASP A O 1
ATOM 1321 N N . GLU A 1 179 ? -15.774 3.988 -4.949 1.00 88.75 179 GLU A N 1
ATOM 1322 C CA . GLU A 1 179 ? -15.006 4.325 -6.156 1.00 88.75 179 GLU A CA 1
ATOM 1323 C C . GLU A 1 179 ? -14.007 3.218 -6.503 1.00 88.75 179 GLU A C 1
ATOM 1325 O O . GLU A 1 179 ? -13.921 2.793 -7.656 1.00 88.75 179 GLU A O 1
ATOM 1330 N N . ALA A 1 180 ? -13.269 2.707 -5.515 1.00 91.12 180 ALA A N 1
ATOM 1331 C CA . ALA A 1 180 ? -12.322 1.622 -5.744 1.00 91.12 180 ALA A CA 1
ATOM 1332 C C . ALA A 1 180 ? -13.049 0.373 -6.280 1.00 91.12 180 ALA A C 1
ATOM 1334 O O . ALA A 1 180 ? -12.642 -0.205 -7.289 1.00 91.12 180 ALA A O 1
ATOM 1335 N N . VAL A 1 181 ? -14.174 -0.012 -5.677 1.00 91.44 181 VAL A N 1
ATOM 1336 C CA . VAL A 1 181 ? -14.970 -1.164 -6.127 1.00 91.44 181 VAL A CA 1
ATOM 1337 C C . VAL A 1 181 ? -15.550 -0.938 -7.527 1.00 91.44 181 VAL A C 1
ATOM 1339 O O . VAL A 1 181 ? -15.459 -1.834 -8.367 1.00 91.44 181 VAL A O 1
ATOM 1342 N N . ALA A 1 182 ? -16.057 0.261 -7.825 1.00 90.19 182 ALA A N 1
ATOM 1343 C CA . ALA A 1 182 ? -16.558 0.631 -9.150 1.00 90.19 182 ALA A CA 1
ATOM 1344 C C . ALA A 1 182 ? -15.468 0.536 -10.235 1.00 90.19 182 ALA A C 1
ATOM 1346 O O . ALA A 1 182 ? -15.742 0.126 -11.361 1.00 90.19 182 ALA A O 1
ATOM 1347 N N . ASN A 1 183 ? -14.211 0.824 -9.882 1.00 88.50 183 ASN A N 1
ATOM 1348 C CA . ASN A 1 183 ? -13.044 0.668 -10.759 1.00 88.50 183 ASN A CA 1
ATOM 1349 C C . ASN A 1 183 ? -12.501 -0.782 -10.823 1.00 88.50 183 ASN A C 1
ATOM 1351 O O . ASN A 1 183 ? -11.457 -1.051 -11.439 1.00 88.50 183 ASN A O 1
ATOM 1355 N N . GLY A 1 184 ? -13.196 -1.732 -10.191 1.00 91.25 184 GLY A N 1
ATOM 1356 C CA . GLY A 1 184 ? -12.863 -3.155 -10.186 1.00 91.25 184 GLY A CA 1
ATOM 1357 C C . GLY A 1 184 ? -11.760 -3.539 -9.199 1.00 91.25 184 GLY A C 1
ATOM 1358 O O . GLY A 1 184 ? -11.037 -4.505 -9.447 1.00 91.25 184 GLY A O 1
ATOM 1359 N N . TRP A 1 185 ? -11.590 -2.783 -8.115 1.00 93.81 185 TRP A N 1
ATOM 1360 C CA . TRP A 1 185 ? -10.637 -3.086 -7.049 1.00 93.81 185 TRP A CA 1
ATOM 1361 C C . TRP A 1 185 ? -11.306 -3.881 -5.928 1.00 93.81 185 TRP A C 1
ATOM 1363 O O . TRP A 1 185 ? -12.448 -3.620 -5.557 1.00 93.81 185 TRP A O 1
ATOM 1373 N N . ARG A 1 186 ? -10.579 -4.839 -5.344 1.00 94.25 186 ARG A N 1
ATOM 1374 C CA . ARG A 1 186 ? -11.037 -5.614 -4.180 1.00 94.25 186 ARG A CA 1
ATOM 1375 C C . ARG A 1 186 ? -10.353 -5.155 -2.896 1.00 94.25 186 ARG A C 1
ATOM 1377 O O . ARG A 1 186 ? -9.184 -4.779 -2.918 1.00 94.25 186 ARG A O 1
ATOM 1384 N N . LYS A 1 187 ? -11.047 -5.249 -1.760 1.00 93.00 187 LYS A N 1
ATOM 1385 C CA . LYS A 1 187 ? -10.477 -4.897 -0.450 1.00 93.00 187 LYS A CA 1
ATOM 1386 C C . LYS A 1 187 ? -9.317 -5.831 -0.098 1.00 93.00 187 LYS A C 1
ATOM 1388 O O . LYS A 1 187 ? -9.417 -7.049 -0.293 1.00 93.00 187 LYS A O 1
ATOM 1393 N N . SER A 1 188 ? -8.226 -5.276 0.432 1.00 91.44 188 SER A N 1
ATOM 1394 C CA . SER A 1 188 ? -7.182 -6.082 1.071 1.00 91.44 188 SER A CA 1
ATOM 1395 C C . SER A 1 188 ? -7.766 -6.847 2.259 1.00 91.44 188 SER A C 1
ATOM 1397 O O . SER A 1 188 ? -8.668 -6.378 2.951 1.00 91.44 188 SER A O 1
ATOM 1399 N N . LYS A 1 189 ? -7.266 -8.065 2.465 1.00 86.69 189 LYS A N 1
ATOM 1400 C CA . LYS A 1 189 ? -7.630 -8.905 3.613 1.00 86.69 189 LYS A CA 1
ATOM 1401 C C . LYS A 1 189 ? -6.719 -8.655 4.819 1.00 86.69 189 LYS A C 1
ATOM 1403 O O . LYS A 1 189 ? -6.944 -9.264 5.861 1.00 86.69 189 LYS A O 1
ATOM 1408 N N . GLN A 1 190 ? -5.667 -7.851 4.644 1.00 75.19 190 GLN A N 1
ATOM 1409 C CA . GLN A 1 190 ? -4.587 -7.640 5.605 1.00 75.19 190 GLN A CA 1
ATOM 1410 C C . GLN A 1 190 ? -4.123 -6.189 5.631 1.00 75.19 190 GLN A C 1
ATOM 1412 O O . GLN A 1 190 ? -3.972 -5.573 4.546 1.00 75.19 190 GLN A O 1
#

Secondary structure (DSSP, 8-state):
---SHHHHHHHHHHHHHHHHHTT--------PPPPPPP----------PPPPPPPPPPPPPPPPPPPPPPPPPPPPPPPPP-PPPPP--PPPPP----PPP--------------------S--SS-TT-BSS--TT--EEEEE-TT--EEEE-TTSTTTTT----GGGT-EEESSHHHHHHTT-EE---